Protein 1EDT (pdb70)

B-factor: mean 27.85, std 12.65, range [2.0, 80.43]

Nearest PDB structures (foldseek):
  1c93-assembly1_A  TM=9.980E-01  e=1.047E-57  Streptomyces plicatus
  6ve1-assembly2_B  TM=9.965E-01  e=2.820E-57  Streptomyces plicatus
  1c91-assembly1_A  TM=9.979E-01  e=5.570E-57  Streptomyces plicatus
  1c90-assembly2_B  TM=1.000E+00  e=1.921E-56  Streptomyces plicatus
  1c8x-assembly1_A  TM=9.968E-01  e=2.618E-56  Streptomyces plicatus

Solvent-accessible surface area: 10746 Å² total; per-residue (Å²): 103,161,47,12,36,0,0,0,0,0,43,16,87,109,40,45,1,63,10,0,14,76,1,30,5,51,107,56,50,24,25,0,0,36,3,0,0,0,29,12,0,20,0,14,34,57,81,72,93,155,72,23,88,28,65,38,38,121,38,0,58,126,9,2,96,63,12,111,76,44,0,78,54,2,44,155,75,46,2,100,0,0,0,0,0,15,0,38,112,39,0,4,1,0,0,15,11,116,52,74,122,30,0,19,50,2,0,115,61,0,13,89,8,2,80,151,21,24,1,31,0,0,0,3,2,6,70,118,2,94,34,31,55,98,73,18,67,116,33,50,89,23,0,1,7,42,0,0,55,14,0,41,74,77,10,98,116,56,25,0,0,4,4,29,30,29,42,2,13,90,69,18,58,101,74,85,70,69,0,8,115,49,4,47,36,0,0,0,8,103,80,28,60,51,72,68,3,81,13,87,20,77,108,66,58,7,0,0,0,0,0,35,7,30,186,20,60,124,75,40,0,22,71,15,0,110,113,0,67,103,82,48,22,17,0,0,0,0,27,35,0,37,38,30,115,62,36,47,12,0,2,8,0,0,130,59,9,28,60,3,75,7,67,70,129

Secondary structure (DSSP, 8-state):
--SPEEEEEEETTTS-GGGGGGEEETTT-SBS-SEEEEEEEEEEEETTTTEEEEE--HHHHHHHHTHHHHTHHHHHTT-EEEEEEEE-TTS--TT--SSHHHHHHHHHHHHHHHHHHT--EEEEE-SS--TTGGGPPPP-SSHHHHHHHHHHHH-TTSEEEEES-HHHHT--EETTEE-GGG-SEEE--STTEE----SS--GGGEE-EEEETTTS-HHHHHHHHHHHHHTT--EEEEE---SS--HHHHHHHHHHHHS--EEE-

Organism: Streptomyces plicatus (NCBI:txid1922)

Sequence (265 aa):
KQGPTSVAYVEVNNNSMLNVGKYTLADGGGNAFDVAVIFAANINYDTGTKTAYLHFNENVQRVLDNAVTQIRPLQQQGIKVLLSVLGNHQGAGFANFPSQQAASAFAKQLSDAVAKYGLDGVDFDDEYAEYGNNGTAQPNDSSFVHLVTALRANMPDKIISLYNIGPAASRLSYGGVDVSDKFDYAWNPYYGTWQVPGIALPKAQLSPAAVEIGRTSRSTVADLARRTVDEGYGVYLTYNLDGGDRTADVSAFTRELYGSEAVRT

Structure (mmCIF, N/CA/C/O backbone):
data_1EDT
#
_entry.id   1EDT
#
_cell.length_a   85.070
_cell.length_b   85.070
_cell.length_c   89.150
_cell.angle_alpha   90.00
_cell.angle_beta   90.00
_cell.angle_gamma   90.00
#
_symmetry.space_group_name_H-M   'P 43 21 2'
#
loop_
_entity.id
_entity.type
_entity.pdbx_description
1 polymer 'ENDO-BETA-N-ACETYLGLUCOSAMINIDASE H, ENDO H'
2 water water
#
loop_
_atom_site.group_PDB
_atom_site.id
_atom_site.type_symbol
_atom_site.label_atom_id
_atom_site.label_alt_id
_atom_site.label_comp_id
_atom_site.label_asym_id
_atom_site.label_entity_id
_atom_site.label_seq_id
_atom_site.pdbx_PDB_ins_code
_atom_site.Cartn_x
_atom_site.Cartn_y
_atom_site.Cartn_z
_atom_site.occupancy
_atom_site.B_iso_or_equiv
_atom_site.auth_seq_id
_atom_site.auth_comp_id
_atom_site.auth_asym_id
_atom_site.auth_atom_id
_atom_site.pdbx_PDB_model_num
ATOM 1 N N . LYS A 1 6 ? 47.451 7.344 51.345 1.00 60.78 6 LYS A N 1
ATOM 2 C CA . LYS A 1 6 ? 48.389 7.325 50.175 1.00 58.78 6 LYS A CA 1
ATOM 3 C C . LYS A 1 6 ? 49.687 6.639 50.602 1.00 58.94 6 LYS A C 1
ATOM 4 O O . LYS A 1 6 ? 50.479 7.203 51.366 1.00 59.83 6 LYS A O 1
ATOM 10 N N . GLN A 1 7 ? 49.868 5.405 50.146 1.00 56.93 7 GLN A N 1
ATOM 11 C CA . GLN A 1 7 ? 51.064 4.634 50.459 1.00 53.65 7 GLN A CA 1
ATOM 12 C C . GLN A 1 7 ? 51.532 4.148 49.112 1.00 48.35 7 GLN A C 1
ATOM 13 O O . GLN A 1 7 ? 50.709 3.750 48.286 1.00 49.19 7 GLN A O 1
ATOM 19 N N . GLY A 1 8 ? 52.830 4.217 48.864 1.00 42.00 8 GLY A N 1
ATOM 20 C CA . GLY A 1 8 ? 53.334 3.750 47.592 1.00 33.67 8 GLY A CA 1
ATOM 21 C C . GLY A 1 8 ? 54.487 4.585 47.102 1.00 29.92 8 GLY A C 1
ATOM 22 O O . GLY A 1 8 ? 54.885 5.548 47.761 1.00 32.44 8 GLY A O 1
ATOM 23 N N . PRO A 1 9 ? 55.065 4.230 45.949 1.00 26.48 9 PRO A N 1
ATOM 24 C CA . PRO A 1 9 ? 56.190 4.983 45.400 1.00 24.49 9 PRO A CA 1
ATOM 25 C C . PRO A 1 9 ? 55.879 6.454 45.124 1.00 23.39 9 PRO A C 1
ATOM 26 O O . PRO A 1 9 ? 54.732 6.858 44.916 1.00 21.91 9 PRO A O 1
ATOM 30 N N . THR A 1 10 ? 56.922 7.261 45.194 1.00 23.11 10 THR A N 1
ATOM 31 C CA . THR A 1 10 ? 56.844 8.687 44.926 1.00 22.73 10 THR A CA 1
ATOM 32 C C . THR A 1 10 ? 56.710 8.774 43.409 1.00 18.85 10 THR A C 1
ATOM 33 O O . THR A 1 10 ? 57.482 8.146 42.692 1.00 21.13 10 THR A O 1
ATOM 37 N N . SER A 1 11 ? 55.681 9.441 42.910 1.00 18.11 11 SER A N 1
ATOM 38 C CA . SER A 1 11 ? 55.559 9.576 41.470 1.00 14.75 11 SER A CA 1
ATOM 39 C C . SER A 1 11 ? 55.996 10.989 41.088 1.00 15.14 11 SER A C 1
ATOM 40 O O . SER A 1 11 ? 55.674 11.957 41.777 1.00 13.96 11 SER A O 1
ATOM 43 N N . VAL A 1 12 ? 56.664 11.102 39.952 1.00 15.12 12 VAL A N 1
ATOM 44 C CA . VAL A 1 12 ? 57.202 12.365 39.450 1.00 15.92 12 VAL A CA 1
ATOM 45 C C . VAL A 1 12 ? 56.570 12.715 38.101 1.00 17.06 12 VAL A C 1
ATOM 46 O O . VAL A 1 12 ? 56.315 11.829 37.278 1.00 17.59 12 VAL A O 1
ATOM 50 N N . ALA A 1 13 ? 56.337 13.997 37.869 1.00 17.27 13 ALA A N 1
ATOM 51 C CA . ALA A 1 13 ? 55.790 14.453 36.598 1.00 19.20 13 ALA A CA 1
ATOM 52 C C . ALA A 1 13 ? 56.669 15.552 36.016 1.00 18.54 13 ALA A C 1
ATOM 53 O O . ALA A 1 13 ? 56.963 16.522 36.709 1.00 20.49 13 ALA A O 1
ATOM 55 N N . TYR A 1 14 ? 57.152 15.370 34.790 1.00 19.11 14 TYR A N 1
ATOM 56 C CA . TYR A 1 14 ? 57.910 16.420 34.126 1.00 18.25 14 TYR A CA 1
ATOM 57 C C . TYR A 1 14 ? 56.939 17.180 33.261 1.00 17.54 14 TYR A C 1
ATOM 58 O O . TYR A 1 14 ? 56.108 16.583 32.581 1.00 21.59 14 TYR A O 1
ATOM 67 N N . VAL A 1 15 ? 57.019 18.499 33.308 1.00 19.35 15 VAL A N 1
ATOM 68 C CA . VAL A 1 15 ? 56.144 19.346 32.508 1.00 15.64 15 VAL A CA 1
ATOM 69 C C . VAL A 1 15 ? 57.014 20.251 31.635 1.00 16.12 15 VAL A C 1
ATOM 70 O O . VAL A 1 15 ? 57.939 20.907 32.111 1.00 16.52 15 VAL A O 1
ATOM 74 N N . GLU A 1 16 ? 56.772 20.209 30.342 1.00 16.25 16 GLU A N 1
ATOM 75 C CA . GLU A 1 16 ? 57.506 21.047 29.420 1.00 20.08 16 GLU A CA 1
ATOM 76 C C . GLU A 1 16 ? 56.784 22.355 29.452 1.00 19.32 16 GLU A C 1
ATOM 77 O O . GLU A 1 16 ? 55.740 22.499 28.818 1.00 17.86 16 GLU A O 1
ATOM 83 N N . VAL A 1 17 ? 57.349 23.323 30.156 1.00 18.43 17 VAL A N 1
ATOM 84 C CA . VAL A 1 17 ? 56.708 24.630 30.287 1.00 17.04 17 VAL A CA 1
ATOM 85 C C . VAL A 1 17 ? 56.620 25.462 29.016 1.00 19.32 17 VAL A C 1
ATOM 86 O O . VAL A 1 17 ? 55.906 26.460 28.968 1.00 21.04 17 VAL A O 1
ATOM 90 N N . ASN A 1 18 ? 57.376 25.087 27.988 1.00 17.51 18 ASN A N 1
ATOM 91 C CA . ASN A 1 18 ? 57.287 25.828 26.736 1.00 18.64 18 ASN A CA 1
ATOM 92 C C . ASN A 1 18 ? 55.903 25.644 26.155 1.00 20.18 18 ASN A C 1
ATOM 93 O O . ASN A 1 18 ? 55.425 26.500 25.427 1.00 21.85 18 ASN A O 1
ATOM 98 N N . ASN A 1 19 ? 55.261 24.527 26.498 1.00 21.31 19 ASN A N 1
ATOM 99 C CA . ASN A 1 19 ? 53.940 24.201 25.956 1.00 22.45 19 ASN A CA 1
ATOM 100 C C . ASN A 1 19 ? 52.796 23.989 26.942 1.00 19.38 19 ASN A C 1
ATOM 101 O O . ASN A 1 19 ? 51.633 24.068 26.548 1.00 25.56 19 ASN A O 1
ATOM 106 N N . ASN A 1 20 ? 53.084 23.672 28.192 1.00 18.33 20 ASN A N 1
ATOM 107 C CA . ASN A 1 20 ? 51.985 23.390 29.103 1.00 20.25 20 ASN A CA 1
ATOM 108 C C . ASN A 1 20 ? 52.129 24.015 30.460 1.00 20.88 20 ASN A C 1
ATOM 109 O O . ASN A 1 20 ? 53.214 24.418 30.849 1.00 22.43 20 ASN A O 1
ATOM 114 N N . SER A 1 21 ? 51.018 24.061 31.197 1.00 22.91 21 SER A N 1
ATOM 115 C CA . SER A 1 21 ? 50.996 24.644 32.524 1.00 23.61 21 SER A CA 1
ATOM 116 C C . SER A 1 21 ? 51.447 23.658 33.589 1.00 23.33 21 SER A C 1
ATOM 117 O O . SER A 1 21 ? 51.212 22.450 33.478 1.00 25.91 21 SER A O 1
ATOM 120 N N . MET A 1 22 ? 52.120 24.177 34.608 1.00 21.58 22 MET A N 1
ATOM 121 C CA . MET A 1 22 ? 52.552 23.354 35.711 1.00 21.33 22 MET A CA 1
ATOM 122 C C . MET A 1 22 ? 51.293 22.906 36.457 1.00 25.27 22 MET A C 1
ATOM 123 O O . MET A 1 22 ? 51.233 21.793 36.980 1.00 27.81 22 MET A O 1
ATOM 128 N N . LEU A 1 23 ? 50.265 23.754 36.445 1.00 22.62 23 LEU A N 1
ATOM 129 C CA . LEU A 1 23 ? 49.018 23.469 37.164 1.00 25.05 23 LEU A CA 1
ATOM 130 C C . LEU A 1 23 ? 48.328 22.131 36.916 1.00 23.89 23 LEU A C 1
ATOM 131 O O . LEU A 1 23 ? 47.629 21.607 37.793 1.00 24.12 23 LEU A O 1
ATOM 136 N N . ASN A 1 24 ? 48.513 21.580 35.724 1.00 23.00 24 ASN A N 1
ATOM 137 C CA . ASN A 1 24 ? 47.876 20.311 35.378 1.00 21.87 24 ASN A CA 1
ATOM 138 C C . ASN A 1 24 ? 48.292 19.192 36.318 1.00 18.93 24 ASN A C 1
ATOM 139 O O . ASN A 1 24 ? 47.525 18.276 36.563 1.00 22.55 24 ASN A O 1
ATOM 144 N N . VAL A 1 25 ? 49.497 19.285 36.867 1.00 18.35 25 VAL A N 1
ATOM 145 C CA . VAL A 1 25 ? 49.984 18.271 37.784 1.00 19.54 25 VAL A CA 1
ATOM 146 C C . VAL A 1 25 ? 49.056 18.169 38.979 1.00 22.59 25 VAL A C 1
ATOM 147 O O . VAL A 1 25 ? 48.920 17.101 39.561 1.00 24.59 25 VAL A O 1
ATOM 151 N N . GLY A 1 26 ? 48.389 19.275 39.306 1.00 20.86 26 GLY A N 1
ATOM 152 C CA . GLY A 1 26 ? 47.509 19.283 40.455 1.00 20.48 26 GLY A CA 1
ATOM 153 C C . GLY A 1 26 ? 46.095 18.801 40.224 1.00 20.43 26 GLY A C 1
ATOM 154 O O . GLY A 1 26 ? 45.389 18.538 41.188 1.00 22.80 26 GLY A O 1
ATOM 155 N N . LYS A 1 27 ? 45.684 18.641 38.971 1.00 21.40 27 LYS A N 1
ATOM 156 C CA . LYS A 1 27 ? 44.318 18.217 38.656 1.00 21.21 27 LYS A CA 1
ATOM 157 C C . LYS A 1 27 ? 44.027 16.744 38.830 1.00 20.55 27 LYS A C 1
ATOM 158 O O . LYS A 1 27 ? 42.885 16.322 38.748 1.00 23.30 27 LYS A O 1
ATOM 164 N N . TYR A 1 28 ? 45.054 15.955 39.092 1.00 21.64 28 TYR A N 1
ATOM 165 C CA . TYR A 1 28 ? 44.865 14.523 39.242 1.00 21.23 28 TYR A CA 1
ATOM 166 C C . TYR A 1 28 ? 44.985 14.069 40.675 1.00 19.33 28 TYR A C 1
ATOM 167 O O . TYR A 1 28 ? 46.023 14.264 41.307 1.00 20.92 28 TYR A O 1
ATOM 176 N N . THR A 1 29 ? 43.906 13.503 41.196 1.00 19.17 29 THR A N 1
ATOM 177 C CA . THR A 1 29 ? 43.883 13.005 42.565 1.00 22.32 29 THR A CA 1
ATOM 178 C C . THR A 1 29 ? 43.404 11.568 42.544 1.00 22.80 29 THR A C 1
ATOM 179 O O . THR A 1 29 ? 42.822 11.121 41.547 1.00 23.48 29 THR A O 1
ATOM 183 N N . LEU A 1 30 ? 43.704 10.838 43.615 1.00 23.99 30 LEU A N 1
ATOM 184 C CA . LEU A 1 30 ? 43.304 9.433 43.749 1.00 27.77 30 LEU A CA 1
ATOM 185 C C . LEU A 1 30 ? 41.821 9.301 44.060 1.00 31.05 30 LEU A C 1
ATOM 186 O O . LEU A 1 30 ? 41.332 9.854 45.052 1.00 30.79 30 LEU A O 1
ATOM 191 N N . ALA A 1 31 ? 41.120 8.513 43.257 1.00 35.96 31 ALA A N 1
ATOM 192 C CA . ALA A 1 31 ? 39.683 8.320 43.447 1.00 40.75 31 ALA A CA 1
ATOM 193 C C . ALA A 1 31 ? 39.330 7.845 44.862 1.00 43.35 31 ALA A C 1
ATOM 194 O O . ALA A 1 31 ? 38.319 8.254 45.442 1.00 41.24 31 ALA A O 1
ATOM 196 N N . ASP A 1 32 ? 40.172 6.968 45.396 1.00 49.01 32 ASP A N 1
ATOM 197 C CA . ASP A 1 32 ? 39.966 6.427 46.729 1.00 55.64 32 ASP A CA 1
ATOM 198 C C . ASP A 1 32 ? 40.600 7.371 47.736 1.00 57.24 32 ASP A C 1
ATOM 199 O O . ASP A 1 32 ? 39.907 8.179 48.360 1.00 58.23 32 ASP A O 1
ATOM 204 N N . 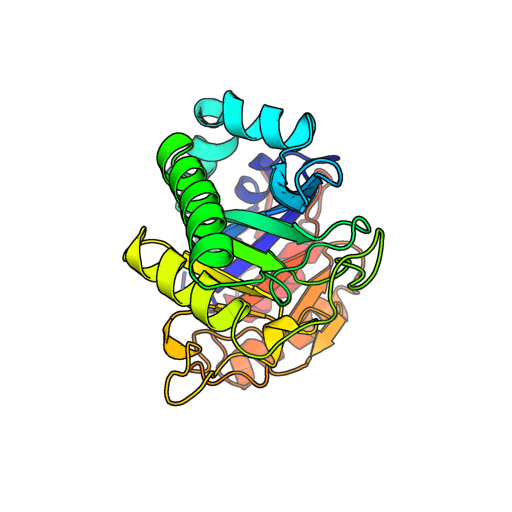GLY A 1 33 ? 41.928 7.320 47.834 1.00 57.18 33 GLY A N 1
ATOM 205 C CA . GLY A 1 33 ? 42.634 8.173 48.777 1.00 58.30 33 GLY A CA 1
ATOM 206 C C . GLY A 1 33 ? 42.290 9.662 48.777 1.00 56.47 33 GLY A C 1
ATOM 207 O O . GLY A 1 33 ? 42.078 10.255 49.835 1.00 56.98 33 GLY A O 1
ATOM 208 N N . GLY A 1 34 ? 42.198 10.260 47.594 1.00 53.71 34 GLY A N 1
ATOM 209 C CA . GLY A 1 34 ? 41.925 11.678 47.509 1.00 48.00 34 GLY A CA 1
ATOM 210 C C . GLY A 1 34 ? 43.257 12.406 47.571 1.00 45.05 34 GLY A C 1
ATOM 211 O O . GLY A 1 34 ? 43.307 13.638 47.539 1.00 45.73 34 GLY A O 1
ATOM 212 N N . GLY A 1 35 ? 44.335 11.635 47.720 1.00 40.14 35 GLY A N 1
ATOM 213 C CA . GLY A 1 35 ? 45.665 12.210 47.762 1.00 34.52 35 GLY A CA 1
ATOM 214 C C . GLY A 1 35 ? 46.048 12.598 46.347 1.00 30.92 35 GLY A C 1
ATOM 215 O O . GLY A 1 35 ? 45.285 12.383 45.392 1.00 31.53 35 GLY A O 1
ATOM 216 N N . ASN A 1 36 ? 47.230 13.173 46.207 1.00 28.00 36 ASN A N 1
ATOM 217 C CA . ASN A 1 36 ? 47.731 13.596 44.910 1.00 27.43 36 ASN A CA 1
ATOM 218 C C . ASN A 1 36 ? 48.161 12.386 44.127 1.00 25.11 36 ASN A C 1
ATOM 219 O O . ASN A 1 36 ? 48.722 11.460 44.701 1.00 27.26 36 ASN A O 1
ATOM 224 N N . ALA A 1 37 ? 47.928 12.409 42.822 1.00 24.15 37 ALA A N 1
ATOM 225 C CA . ALA A 1 37 ? 48.370 11.328 41.946 1.00 24.46 37 ALA A CA 1
ATOM 226 C C . ALA A 1 37 ? 49.878 11.485 41.726 1.00 23.99 37 ALA A C 1
ATOM 227 O O . ALA A 1 37 ? 50.585 10.509 41.454 1.00 25.59 37 ALA A O 1
ATOM 229 N N . PHE A 1 38 ? 50.339 12.739 41.797 1.00 23.50 38 PHE A N 1
ATOM 230 C CA . PHE A 1 38 ? 51.744 13.098 41.613 1.00 23.11 38 PHE A CA 1
ATOM 231 C C . PHE A 1 38 ? 52.308 13.760 42.855 1.00 22.00 38 PHE A C 1
ATOM 232 O O . PHE A 1 38 ? 51.664 14.624 43.454 1.00 23.96 38 PHE A O 1
ATOM 240 N N . ASP A 1 39 ? 53.540 13.389 43.189 1.00 19.67 39 ASP A N 1
ATOM 241 C CA . ASP A 1 39 ? 54.224 13.901 44.371 1.00 19.53 39 ASP A CA 1
ATOM 242 C C . ASP A 1 39 ? 55.259 14.974 44.092 1.00 18.41 39 ASP A C 1
ATOM 243 O O . ASP A 1 39 ? 55.511 15.823 44.937 1.00 19.66 39 ASP A O 1
ATOM 248 N N . VAL A 1 40 ? 55.888 14.899 42.923 1.00 20.48 40 VAL A N 1
ATOM 249 C CA . VAL A 1 40 ? 56.936 15.835 42.540 1.00 21.64 40 VAL A CA 1
ATOM 250 C C . VAL A 1 40 ? 56.674 16.317 41.112 1.00 19.97 40 VAL A C 1
ATOM 251 O O . VAL A 1 40 ? 56.327 15.534 40.236 1.00 21.61 40 VAL A O 1
ATOM 255 N N . ALA A 1 41 ? 56.768 17.621 40.902 1.00 17.70 41 ALA A N 1
ATOM 256 C CA . ALA A 1 41 ? 56.555 18.202 39.593 1.00 12.86 41 ALA A CA 1
ATOM 257 C C . ALA A 1 41 ? 57.869 18.863 39.277 1.00 16.24 41 ALA A C 1
ATOM 258 O O . ALA A 1 41 ? 58.476 19.471 40.161 1.00 16.55 41 ALA A O 1
ATOM 260 N N . VAL A 1 42 ? 58.316 18.718 38.031 1.00 13.82 42 VAL A N 1
ATOM 261 C CA . VAL A 1 42 ? 59.575 19.280 37.579 1.00 15.57 42 VAL A CA 1
ATOM 262 C C . VAL A 1 42 ? 59.365 20.237 36.409 1.00 14.72 42 VAL A C 1
ATOM 263 O O . VAL A 1 42 ? 58.684 19.912 35.444 1.00 13.91 42 VAL A O 1
ATOM 267 N N . ILE A 1 43 ? 59.906 21.438 36.542 1.00 16.57 43 ILE A N 1
ATOM 268 C CA . ILE A 1 43 ? 59.824 22.472 35.508 1.00 14.68 43 ILE A CA 1
ATOM 269 C C . ILE A 1 43 ? 60.883 22.118 34.482 1.00 15.73 43 ILE A C 1
ATOM 270 O O . ILE A 1 43 ? 62.077 22.228 34.768 1.00 16.83 43 ILE A O 1
ATOM 275 N N . PHE A 1 44 ? 60.470 21.705 33.299 1.00 15.87 44 PHE A N 1
ATOM 276 C CA . PHE A 1 44 ? 61.441 21.342 32.276 1.00 16.21 44 PHE A CA 1
ATOM 277 C C . PHE A 1 44 ? 61.445 22.399 31.167 1.00 17.79 44 PHE A C 1
ATOM 278 O O . PHE A 1 44 ? 60.429 22.557 30.481 1.00 18.74 44 PHE A O 1
ATOM 286 N N . ALA A 1 45 ? 62.531 23.170 31.001 1.00 16.55 45 ALA A N 1
ATOM 287 C CA . ALA A 1 45 ? 63.765 23.118 31.793 1.00 15.63 45 ALA A CA 1
ATOM 288 C C . ALA A 1 45 ? 64.562 24.409 31.620 1.00 15.21 45 ALA A C 1
ATOM 289 O O . ALA A 1 45 ? 64.358 25.144 30.657 1.00 19.52 45 ALA A O 1
ATOM 291 N N . ALA A 1 46 ? 65.471 24.675 32.542 1.00 15.80 46 ALA A N 1
ATOM 292 C CA . ALA A 1 46 ? 66.363 25.844 32.459 1.00 17.04 46 ALA A CA 1
ATOM 293 C C . ALA A 1 46 ? 67.586 25.334 31.692 1.00 15.63 46 ALA A C 1
ATOM 294 O O . ALA A 1 46 ? 67.728 24.134 31.511 1.00 13.28 46 ALA A O 1
ATOM 296 N N . ASN A 1 47 ? 68.496 26.216 31.301 1.00 14.76 47 ASN A N 1
ATOM 297 C CA . ASN A 1 47 ? 69.669 25.788 30.538 1.00 15.74 47 ASN A CA 1
ATOM 298 C C . ASN A 1 47 ? 70.974 26.283 31.130 1.00 18.44 47 ASN A C 1
ATOM 299 O O . ASN A 1 47 ? 71.003 27.230 31.918 1.00 15.57 47 ASN A O 1
ATOM 304 N N . ILE A 1 48 ? 72.055 25.621 30.745 1.00 15.29 48 ILE A N 1
ATOM 305 C CA . ILE A 1 48 ? 73.368 26.055 31.147 1.00 20.43 48 ILE A CA 1
ATOM 306 C C . ILE A 1 48 ? 73.921 26.501 29.813 1.00 19.25 48 ILE A C 1
ATOM 307 O O . ILE A 1 48 ? 74.007 25.713 28.867 1.00 19.25 48 ILE A O 1
ATOM 312 N N . ASN A 1 49 ? 74.048 27.820 29.693 1.00 16.59 49 ASN A N 1
ATOM 313 C CA . ASN A 1 49 ? 74.544 28.474 28.487 1.00 16.51 49 ASN A CA 1
ATOM 314 C C . ASN A 1 49 ? 76.047 28.673 28.579 1.00 15.95 49 ASN A C 1
ATOM 315 O O . ASN A 1 49 ? 76.627 28.522 29.641 1.00 16.26 49 ASN A O 1
ATOM 320 N N . TYR A 1 50 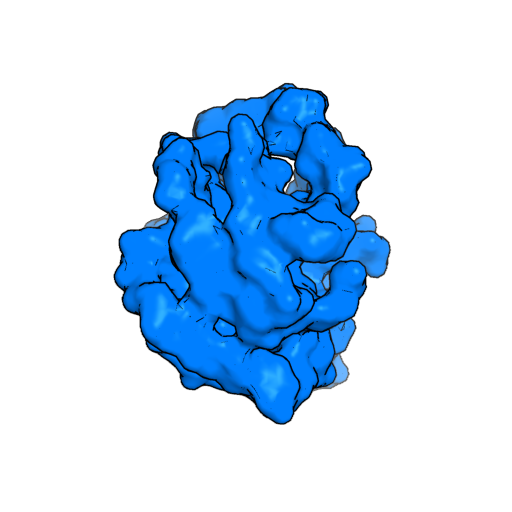? 76.672 29.056 27.477 1.00 16.07 50 TYR A N 1
ATOM 321 C CA . TYR A 1 50 ? 78.116 29.265 27.466 1.00 15.91 50 TYR A CA 1
ATOM 322 C C . TYR A 1 50 ? 78.420 30.576 26.795 1.00 16.32 50 TYR A C 1
ATOM 323 O O . TYR A 1 50 ? 78.004 30.829 25.669 1.00 16.33 50 TYR A O 1
ATOM 332 N N . ASP A 1 51 ? 79.154 31.417 27.501 1.00 16.35 51 ASP A N 1
ATOM 333 C CA . ASP A 1 51 ? 79.537 32.712 26.992 1.00 15.17 51 ASP A CA 1
ATOM 334 C C . ASP A 1 51 ? 80.901 32.509 26.352 1.00 14.87 51 ASP A C 1
ATOM 335 O O . ASP A 1 51 ? 81.890 32.310 27.047 1.00 11.33 51 ASP A O 1
ATOM 340 N N . THR A 1 52 ? 80.959 32.550 25.028 1.00 11.83 52 THR A N 1
ATOM 341 C CA . THR A 1 52 ? 82.229 32.332 24.348 1.00 18.37 52 THR A CA 1
ATOM 342 C C . THR A 1 52 ? 83.216 33.480 24.501 1.00 21.05 52 THR A C 1
ATOM 343 O O . THR A 1 52 ? 84.426 33.304 24.338 1.00 21.65 52 THR A O 1
ATOM 347 N N . GLY A 1 53 ? 82.688 34.661 24.796 1.00 23.82 53 GLY A N 1
ATOM 348 C CA . GLY A 1 53 ? 83.532 35.833 24.971 1.00 24.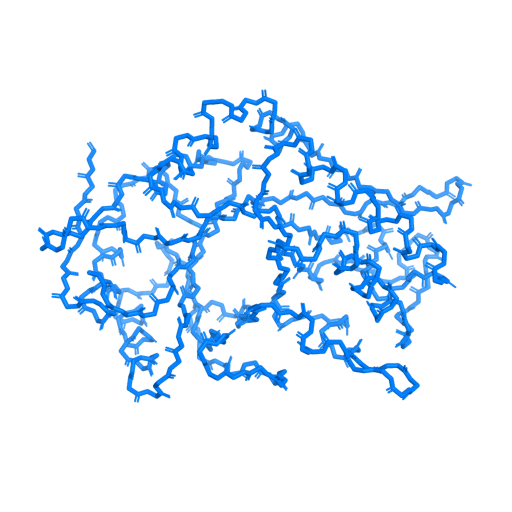93 53 GLY A CA 1
ATOM 349 C C . GLY A 1 53 ? 84.445 35.675 26.173 1.00 26.73 53 GLY A C 1
ATOM 350 O O . GLY A 1 53 ? 85.643 35.890 26.059 1.00 30.96 53 GLY A O 1
ATOM 351 N N . THR A 1 54 ? 83.865 35.324 27.324 1.00 28.09 54 THR A N 1
ATOM 352 C CA . THR A 1 54 ? 84.612 35.102 28.562 1.00 28.30 54 THR A CA 1
ATOM 353 C C . THR A 1 54 ? 84.881 33.617 28.860 1.00 28.58 54 THR A C 1
ATOM 354 O O . THR A 1 54 ? 85.584 33.298 29.819 1.00 30.91 54 THR A O 1
ATOM 358 N N . LYS A 1 55 ? 84.321 32.718 28.049 1.00 26.43 55 LYS A N 1
ATOM 359 C CA . LYS A 1 55 ? 84.515 31.289 28.247 1.00 24.38 55 LYS A CA 1
ATOM 360 C C . LYS A 1 55 ? 83.955 30.846 29.594 1.00 25.02 55 LYS A C 1
ATOM 361 O O . LYS A 1 55 ? 84.601 30.107 30.337 1.00 24.12 55 LYS A O 1
ATOM 367 N N . THR A 1 56 ? 82.759 31.324 29.928 1.00 21.76 56 THR A N 1
ATOM 368 C CA . THR A 1 56 ? 82.138 30.950 31.190 1.00 23.93 56 THR A CA 1
ATOM 369 C C . THR A 1 56 ? 80.718 30.476 30.980 1.00 20.58 56 THR A C 1
ATOM 370 O O . THR A 1 56 ? 80.021 30.960 30.090 1.00 19.84 56 THR A O 1
ATOM 374 N N . ALA A 1 57 ? 80.305 29.506 31.783 1.00 18.15 57 ALA A N 1
ATOM 375 C CA . ALA A 1 57 ? 78.949 28.995 31.700 1.00 19.09 57 ALA A CA 1
ATOM 376 C C . ALA A 1 57 ? 78.068 29.843 32.600 1.00 20.58 57 ALA A C 1
ATOM 377 O O . ALA A 1 57 ? 78.524 30.380 33.623 1.00 23.52 57 ALA A O 1
ATOM 379 N N . TYR A 1 58 ? 76.806 29.959 32.231 1.00 19.33 58 TYR A N 1
ATOM 380 C CA . TYR A 1 58 ? 75.878 30.735 33.028 1.00 15.04 58 TYR A CA 1
ATOM 381 C C . TYR A 1 58 ? 74.486 30.119 32.890 1.00 18.81 58 TYR A C 1
ATOM 382 O O . TYR A 1 58 ? 74.184 29.434 31.914 1.00 19.46 58 TYR A O 1
ATOM 391 N N . LEU A 1 59 ? 73.671 30.304 33.918 1.00 19.41 59 LEU A N 1
ATOM 392 C CA . LEU A 1 59 ? 72.322 29.764 33.934 1.00 20.54 59 LEU A CA 1
ATOM 393 C C . LEU A 1 59 ? 71.403 30.635 33.100 1.00 18.63 59 LEU A C 1
ATOM 394 O O . LEU A 1 59 ? 71.407 31.856 33.209 1.00 20.32 59 LEU A O 1
ATOM 399 N N . HIS A 1 60 ? 70.570 30.002 32.306 1.00 18.96 60 HIS A N 1
ATOM 400 C CA . HIS A 1 60 ? 69.690 30.742 31.449 1.00 20.44 60 HIS A CA 1
ATOM 401 C C . HIS A 1 60 ? 68.264 30.210 31.503 1.00 21.76 60 HIS A C 1
ATOM 402 O O . HIS A 1 60 ? 68.050 29.013 31.496 1.00 22.45 60 HIS A O 1
ATOM 409 N N . PHE A 1 61 ? 67.292 31.114 31.583 1.00 21.44 61 PHE A N 1
ATOM 410 C CA . PHE A 1 61 ? 65.884 30.734 31.593 1.00 17.85 61 PHE A CA 1
ATOM 411 C C . PHE A 1 61 ? 65.264 31.280 30.328 1.00 17.18 61 PHE A C 1
ATOM 412 O O . PHE A 1 61 ? 65.365 32.478 30.076 1.00 13.63 61 PHE A O 1
ATOM 420 N N . ASN A 1 62 ? 64.655 30.445 29.494 1.00 17.00 62 ASN A N 1
ATOM 421 C CA . ASN A 1 62 ? 64.002 31.018 28.327 1.00 18.16 62 ASN A CA 1
ATOM 422 C C . ASN A 1 62 ? 62.802 31.822 28.846 1.00 19.63 62 ASN A C 1
ATOM 423 O O . ASN A 1 62 ? 62.447 31.717 30.020 1.00 21.29 62 ASN A O 1
ATOM 428 N N . GLU A 1 63 ? 62.154 32.610 27.998 1.00 24.17 63 GLU A N 1
ATOM 429 C CA . GLU A 1 63 ? 61.021 33.410 28.461 1.00 26.84 63 GLU A CA 1
ATOM 430 C C . GLU A 1 63 ? 59.888 32.607 29.087 1.00 25.37 63 GLU A C 1
ATOM 431 O O . GLU A 1 63 ? 59.144 33.141 29.905 1.00 25.19 63 GLU A O 1
ATOM 437 N N . ASN A 1 64 ? 59.736 31.342 28.686 1.00 25.11 64 ASN A N 1
ATOM 438 C CA . ASN A 1 64 ? 58.673 30.489 29.234 1.00 23.23 64 ASN A CA 1
ATOM 439 C C . ASN A 1 64 ? 58.981 30.036 30.653 1.00 25.88 64 ASN A C 1
ATOM 440 O O . ASN A 1 64 ? 58.097 30.031 31.521 1.00 26.67 64 ASN A O 1
ATOM 445 N N . VAL A 1 65 ? 60.238 29.663 30.888 1.00 23.31 65 VAL A N 1
ATOM 446 C CA . VAL A 1 65 ? 60.681 29.241 32.215 1.00 20.43 65 VAL A CA 1
ATOM 447 C C . VAL A 1 65 ? 60.652 30.481 33.126 1.00 21.63 65 VAL A C 1
ATOM 448 O O . VAL A 1 65 ? 60.139 30.436 34.243 1.00 22.79 65 VAL A O 1
ATOM 452 N N . GLN A 1 66 ? 61.144 31.601 32.615 1.00 20.65 66 GLN A N 1
ATOM 453 C CA . GLN A 1 66 ? 61.148 32.845 33.376 1.00 23.77 66 GLN A CA 1
ATOM 454 C C . GLN A 1 66 ? 59.718 33.215 33.747 1.00 25.84 66 GLN A C 1
ATOM 455 O O . GLN A 1 66 ? 59.427 33.553 34.885 1.00 27.44 66 GLN A O 1
ATOM 461 N N . ARG A 1 67 ? 58.820 33.108 32.775 1.00 25.07 67 ARG A N 1
ATOM 462 C CA . ARG A 1 67 ? 57.427 33.450 32.984 1.00 27.42 67 ARG A CA 1
ATOM 463 C C . ARG A 1 67 ? 56.799 32.667 34.136 1.00 27.43 67 ARG A C 1
ATOM 464 O O . ARG A 1 67 ? 56.146 33.253 34.987 1.00 27.97 67 ARG A O 1
ATOM 472 N N . VAL A 1 68 ? 57.068 31.368 34.228 1.00 26.89 68 VAL A N 1
ATOM 473 C CA . VAL A 1 68 ? 56.491 30.570 35.325 1.00 27.49 68 VAL A CA 1
ATOM 474 C C . VAL A 1 68 ? 57.136 30.933 36.681 1.00 26.50 68 VAL A C 1
ATOM 475 O O . VAL A 1 68 ? 56.440 31.038 37.695 1.00 27.35 68 VAL A O 1
ATOM 479 N N . LEU A 1 69 ? 58.442 31.200 36.671 1.00 25.10 69 LEU A N 1
ATOM 480 C CA . LEU A 1 69 ? 59.180 31.568 37.879 1.00 25.05 69 LEU A CA 1
ATOM 481 C C . LEU A 1 69 ? 58.662 32.881 38.443 1.00 25.57 69 LEU A C 1
ATOM 482 O O . LEU A 1 69 ? 58.461 33.027 39.644 1.00 23.11 69 LEU A O 1
ATOM 487 N N . ASP A 1 70 ? 58.484 33.846 37.552 1.00 28.15 70 ASP A N 1
ATOM 488 C CA . ASP A 1 70 ? 57.982 35.159 37.917 1.00 30.26 70 ASP A CA 1
ATOM 489 C C . ASP A 1 70 ? 56.573 35.087 38.451 1.00 32.05 70 ASP A C 1
ATOM 490 O O . ASP A 1 70 ? 56.143 35.981 39.178 1.00 32.07 70 ASP A O 1
ATOM 495 N N . ASN A 1 71 ? 55.846 34.050 38.041 1.00 32.86 71 ASN A N 1
ATOM 496 C CA . ASN A 1 71 ? 54.470 33.850 38.483 1.00 30.28 71 ASN A CA 1
ATOM 497 C C . ASN A 1 71 ? 54.350 32.716 39.470 1.00 28.78 71 ASN A C 1
ATOM 498 O O . ASN A 1 71 ? 53.335 32.030 39.498 1.00 25.74 71 ASN A O 1
ATOM 503 N N . ALA A 1 72 ? 55.387 32.514 40.272 1.00 27.73 72 ALA A N 1
ATOM 504 C CA . ALA A 1 72 ? 55.370 31.454 41.268 1.00 28.97 72 ALA A CA 1
ATOM 505 C C . ALA A 1 72 ? 54.083 31.491 42.087 1.00 30.75 72 ALA A C 1
ATOM 506 O O . ALA A 1 72 ? 53.455 30.458 42.300 1.00 30.98 72 ALA A O 1
ATOM 508 N N . VAL A 1 73 ? 53.644 32.676 42.500 1.00 31.69 73 VAL A N 1
ATOM 509 C CA . VAL A 1 73 ? 52.421 32.750 43.293 1.00 31.95 73 VAL A CA 1
ATOM 510 C C . VAL A 1 73 ? 51.257 32.049 42.638 1.00 33.35 73 VAL A C 1
ATOM 511 O O . VAL A 1 73 ? 50.427 31.472 43.321 1.00 36.85 73 VAL A O 1
ATOM 515 N N . THR A 1 74 ? 51.196 32.069 41.316 1.00 31.34 74 THR A N 1
ATOM 516 C CA . THR A 1 74 ? 50.077 31.429 40.663 1.00 33.89 74 THR A CA 1
ATOM 517 C C . THR A 1 74 ? 50.394 30.133 39.911 1.00 35.55 74 THR A C 1
ATOM 518 O O . THR A 1 74 ? 49.500 29.296 39.708 1.00 37.47 74 THR A O 1
ATOM 522 N N . GLN A 1 75 ? 51.662 29.934 39.552 1.00 35.66 75 GLN A N 1
ATOM 523 C CA . GLN A 1 75 ? 52.066 28.750 38.794 1.00 33.78 75 GLN A CA 1
ATOM 524 C C . GLN A 1 75 ? 52.703 27.658 39.633 1.00 31.47 75 GLN A C 1
ATOM 525 O O . GLN A 1 75 ? 52.647 26.491 39.279 1.00 34.73 75 GLN A O 1
ATOM 531 N N . ILE A 1 76 ? 53.275 28.039 40.760 1.00 28.85 76 ILE A N 1
ATOM 532 C CA . ILE A 1 76 ? 53.970 27.093 41.609 1.00 27.78 76 ILE A CA 1
ATOM 533 C C . ILE A 1 76 ? 53.402 26.931 43.014 1.00 28.25 76 ILE A C 1
ATOM 534 O O . ILE A 1 76 ? 53.279 25.816 43.505 1.00 27.49 76 ILE A O 1
ATOM 539 N N . ARG A 1 77 ? 53.071 28.038 43.666 1.00 30.46 77 ARG A N 1
ATOM 540 C CA . ARG A 1 77 ? 52.534 27.989 45.021 1.00 30.85 77 ARG A CA 1
ATOM 541 C C . ARG A 1 77 ? 51.371 27.025 45.195 1.00 28.74 77 ARG A C 1
ATOM 542 O O . ARG A 1 77 ? 51.383 26.192 46.102 1.00 30.95 77 ARG A O 1
ATOM 550 N N . PRO A 1 78 ? 50.369 27.091 44.311 1.00 29.64 78 PRO A N 1
ATOM 551 C CA . PRO A 1 78 ? 49.257 26.160 44.488 1.00 27.39 78 PRO A CA 1
ATOM 552 C C . PRO A 1 78 ? 49.687 24.706 44.530 1.00 27.31 78 PRO A C 1
ATOM 553 O O . PRO A 1 78 ? 49.129 23.925 45.286 1.00 28.21 78 PRO A O 1
ATOM 557 N N . LEU A 1 79 ? 50.711 24.348 43.766 1.00 24.90 79 LEU A N 1
ATOM 558 C CA . LEU A 1 79 ? 51.187 22.976 43.769 1.00 23.50 79 LEU A CA 1
ATOM 559 C C . LEU A 1 79 ? 51.785 22.638 45.110 1.00 24.21 79 LEU A C 1
ATOM 560 O O . LEU A 1 79 ? 51.451 21.619 45.708 1.00 23.41 79 LEU A O 1
ATOM 565 N N . GLN A 1 80 ? 52.630 23.530 45.606 1.00 26.18 80 GLN A N 1
ATOM 566 C CA . GLN A 1 80 ? 53.312 23.309 46.866 1.00 28.02 80 GLN A CA 1
ATOM 567 C C . GLN A 1 80 ? 52.384 23.275 48.054 1.00 32.72 80 GLN A C 1
ATOM 568 O O . GLN A 1 80 ? 52.627 22.562 49.024 1.00 33.77 80 GLN A O 1
ATOM 574 N N . GLN A 1 81 ? 51.322 24.060 47.998 1.00 37.42 81 GLN A N 1
ATOM 575 C CA . GLN A 1 81 ? 50.375 24.080 49.098 1.00 40.95 81 GLN A CA 1
ATOM 576 C C . GLN A 1 81 ? 49.575 22.783 49.119 1.00 39.32 81 GLN A C 1
ATOM 577 O O . GLN A 1 81 ? 49.157 22.325 50.178 1.00 39.47 81 GLN A O 1
ATOM 583 N N . GLN A 1 82 ? 49.407 22.188 47.941 1.00 36.21 82 GLN A N 1
ATOM 584 C CA . GLN A 1 82 ? 48.689 20.936 47.780 1.00 32.66 82 GLN A CA 1
ATOM 585 C C . GLN A 1 82 ? 49.588 19.755 48.173 1.00 29.14 82 GLN A C 1
ATOM 586 O O . GLN A 1 82 ? 49.135 18.623 48.206 1.00 32.71 82 GLN A O 1
ATOM 592 N N . GLY A 1 83 ? 50.859 20.016 48.456 1.00 26.32 83 GLY A N 1
ATOM 593 C CA . GLY A 1 83 ? 51.760 18.953 48.863 1.00 24.01 83 GLY A CA 1
ATOM 594 C C . GLY A 1 83 ? 52.746 18.479 47.815 1.00 26.56 83 GLY A C 1
ATOM 595 O O . GLY A 1 83 ? 53.583 17.620 48.090 1.00 30.21 83 GLY A O 1
ATOM 596 N N . ILE A 1 84 ? 52.684 19.049 46.624 1.00 23.47 84 ILE A N 1
ATOM 597 C CA . ILE A 1 84 ? 53.583 18.638 45.561 1.00 22.97 84 ILE A CA 1
ATOM 598 C C . ILE A 1 84 ? 54.908 19.417 45.568 1.00 21.42 84 ILE A C 1
ATOM 599 O O . ILE A 1 84 ? 54.908 20.632 45.634 1.00 23.09 84 ILE A O 1
ATOM 604 N N . LYS A 1 85 ? 56.032 18.720 45.605 1.00 22.66 85 LYS A N 1
ATOM 605 C CA . LYS A 1 85 ? 57.321 19.399 45.564 1.00 24.03 85 LYS A CA 1
ATOM 606 C C . LYS A 1 85 ? 57.549 19.874 44.135 1.00 26.37 85 LYS A C 1
ATOM 607 O O . LYS A 1 85 ? 57.104 19.217 43.189 1.00 25.13 85 LYS A O 1
ATOM 613 N N . VAL A 1 86 ? 58.284 20.975 43.975 1.00 22.71 86 VAL A N 1
ATOM 614 C CA . VAL A 1 86 ? 58.561 21.521 42.649 1.00 21.23 86 VAL A CA 1
ATOM 615 C C . VAL A 1 86 ? 60.054 21.769 42.448 1.00 21.81 86 VAL A C 1
ATOM 616 O O . VAL A 1 86 ? 60.692 22.473 43.219 1.00 22.53 86 VAL A O 1
ATOM 620 N N . LEU A 1 87 ? 60.620 21.067 41.471 1.00 22.10 87 LEU A N 1
ATOM 621 C CA . LEU A 1 87 ? 62.032 21.147 41.147 1.00 17.14 87 LEU A CA 1
ATOM 622 C C . LEU A 1 87 ? 62.191 21.882 39.835 1.00 15.19 87 LEU A C 1
ATOM 623 O O . LEU A 1 87 ? 61.249 21.976 39.035 1.00 15.54 87 LEU A O 1
ATOM 628 N N . LEU A 1 88 ? 63.397 22.381 39.599 1.00 13.55 88 LEU A N 1
ATOM 629 C CA . LEU A 1 88 ? 63.718 23.054 38.344 1.00 13.71 88 LEU A CA 1
ATOM 630 C C . LEU A 1 88 ? 64.766 22.145 37.707 1.00 15.27 88 LEU A C 1
ATOM 631 O O . LEU A 1 88 ? 65.749 21.797 38.364 1.00 14.40 88 LEU A O 1
ATOM 636 N N . SER A 1 89 ? 64.520 21.687 36.483 1.00 16.05 89 SER A N 1
ATOM 637 C CA . SER A 1 89 ? 65.474 20.821 35.781 1.00 12.95 89 SER A CA 1
ATOM 638 C C . SER A 1 89 ? 66.397 21.705 34.970 1.00 15.60 89 SER A C 1
ATOM 639 O O . SER A 1 89 ? 65.983 22.778 34.503 1.00 13.73 89 SER A O 1
ATOM 642 N N . VAL A 1 90 ? 67.653 21.283 34.836 1.00 16.59 90 VAL A N 1
ATOM 643 C CA . VAL A 1 90 ? 68.665 22.028 34.089 1.00 19.30 90 VAL A CA 1
ATOM 644 C C . VAL A 1 90 ? 69.311 21.120 33.062 1.00 19.83 90 VAL A C 1
ATOM 645 O O . VAL A 1 90 ? 69.654 19.991 33.367 1.00 22.19 90 VAL A O 1
ATOM 649 N N . LEU A 1 91 ? 69.502 21.618 31.852 1.00 21.35 91 LEU A N 1
ATOM 650 C CA . LEU A 1 91 ? 70.152 20.825 30.837 1.00 22.35 91 LEU A CA 1
ATOM 651 C C . LEU A 1 91 ? 71.078 21.664 29.996 1.00 24.05 91 LEU A C 1
ATOM 652 O O . LEU A 1 91 ? 70.888 22.864 29.821 1.00 17.12 91 LEU A O 1
ATOM 657 N N . GLY A 1 92 ? 72.135 21.018 29.540 1.00 30.86 92 GLY A N 1
ATOM 658 C CA . GLY A 1 92 ? 73.104 21.681 28.707 1.00 36.04 92 GLY A CA 1
ATOM 659 C C . GLY A 1 92 ? 72.569 21.692 27.305 1.00 39.28 92 GLY A C 1
ATOM 660 O O . GLY A 1 92 ? 72.018 20.693 26.841 1.00 45.12 92 GLY A O 1
ATOM 661 N N . ASN A 1 93 ? 72.648 22.863 26.686 1.00 42.52 93 ASN A N 1
ATOM 662 C CA . ASN A 1 93 ? 72.220 23.102 25.319 1.00 40.83 93 ASN A CA 1
ATOM 663 C C . ASN A 1 93 ? 73.281 22.478 24.413 1.00 43.56 93 ASN A C 1
ATOM 664 O O . ASN A 1 93 ? 74.139 21.721 24.865 1.00 47.14 93 ASN A O 1
ATOM 669 N N . HIS A 1 94 ? 73.289 22.899 23.154 1.00 37.58 94 HIS A N 1
ATOM 670 C CA . HIS A 1 94 ? 74.267 22.424 22.170 1.00 30.36 94 HIS A CA 1
ATOM 671 C C . HIS A 1 94 ? 75.339 23.518 22.050 1.00 26.44 94 HIS A C 1
ATOM 672 O O . HIS A 1 94 ? 75.924 23.739 20.983 1.00 19.90 94 HIS A O 1
ATOM 679 N N . GLN A 1 95 ? 75.554 24.230 23.154 1.00 25.47 95 GLN A N 1
ATOM 680 C CA . GLN A 1 95 ? 76.519 25.315 23.212 1.00 21.38 95 GLN A CA 1
ATOM 681 C C . GLN A 1 95 ? 77.882 24.841 23.646 1.00 21.19 95 GLN A C 1
ATOM 682 O O . GLN A 1 95 ? 78.847 25.579 23.551 1.00 21.53 95 GLN A O 1
ATOM 688 N N . GLY A 1 96 ? 77.944 23.622 24.165 1.00 20.11 96 GLY A N 1
ATOM 689 C CA . GLY A 1 96 ? 79.220 23.055 24.569 1.00 24.59 96 GLY A CA 1
ATOM 690 C C . GLY A 1 96 ? 79.502 22.963 26.054 1.00 24.34 96 GLY A C 1
ATOM 691 O O . GLY A 1 96 ? 80.445 22.277 26.463 1.00 26.60 96 GLY A O 1
ATOM 692 N N . ALA A 1 97 ? 78.715 23.665 26.865 1.00 23.63 97 ALA A N 1
ATOM 693 C CA . ALA A 1 97 ? 78.911 23.632 28.307 1.00 22.03 97 ALA A CA 1
ATOM 694 C C . ALA A 1 97 ? 77.984 22.581 28.908 1.00 21.72 97 ALA A C 1
ATOM 695 O O . ALA A 1 97 ? 76.784 22.596 28.670 1.00 25.74 97 ALA A O 1
ATOM 697 N N . GLY A 1 98 ? 78.563 21.645 29.651 1.00 22.87 98 GLY A N 1
ATOM 698 C CA . GLY A 1 98 ? 77.794 20.592 30.300 1.00 20.79 98 GLY A CA 1
ATOM 699 C C . GLY A 1 98 ? 78.179 20.520 31.764 1.00 19.07 98 GLY A C 1
ATOM 700 O O . GLY A 1 98 ? 79.052 21.264 32.201 1.00 22.84 98 GLY A O 1
ATOM 701 N N . PHE A 1 99 ? 77.575 19.618 32.519 1.00 17.90 99 PHE A N 1
ATOM 702 C CA . PHE A 1 99 ? 77.877 19.502 33.937 1.00 18.58 99 PHE A CA 1
ATOM 703 C C . PHE A 1 99 ? 79.182 18.790 34.199 1.00 20.46 99 PHE A C 1
ATOM 704 O O . PHE A 1 99 ? 79.674 18.787 35.329 1.00 21.22 99 PHE A O 1
ATOM 712 N N . ALA A 1 100 ? 79.732 18.156 33.166 1.00 23.15 100 ALA A N 1
ATOM 713 C CA . ALA A 1 100 ? 80.965 17.389 33.310 1.00 22.99 100 ALA A CA 1
ATOM 714 C C . ALA A 1 100 ? 82.187 18.081 32.762 1.00 25.30 100 ALA A C 1
ATOM 715 O O . ALA A 1 100 ? 83.243 17.440 32.666 1.00 26.54 100 ALA A O 1
ATOM 717 N N . ASN A 1 101 ? 82.080 19.364 32.403 1.00 23.79 101 ASN A N 1
ATOM 718 C CA . ASN A 1 101 ? 83.254 20.036 31.855 1.00 21.18 101 ASN A CA 1
ATOM 719 C C . ASN A 1 101 ? 83.607 21.399 32.401 1.00 20.54 101 ASN A C 1
ATOM 720 O O . ASN A 1 101 ? 84.123 22.250 31.658 1.00 20.39 101 ASN A O 1
ATOM 725 N N . PHE A 1 102 ? 83.264 21.642 33.668 1.00 20.89 102 PHE A N 1
ATOM 726 C CA . PHE A 1 102 ? 83.629 22.902 34.320 1.00 21.38 102 PHE A CA 1
ATOM 727 C C . PHE A 1 102 ? 85.125 22.781 34.551 1.00 25.20 102 PHE A C 1
ATOM 728 O O . PHE A 1 102 ? 85.590 21.781 35.086 1.00 25.32 102 PHE A O 1
ATOM 736 N N . PRO A 1 103 ? 85.895 23.819 34.170 1.00 28.43 103 PRO A N 1
ATOM 737 C CA . PRO A 1 103 ? 87.357 23.819 34.330 1.00 31.44 103 PRO A CA 1
ATOM 738 C C . PRO A 1 103 ? 87.968 23.806 35.745 1.00 32.54 103 PRO A C 1
ATOM 739 O O . PRO A 1 103 ? 89.175 23.585 35.886 1.00 36.04 103 PRO A O 1
ATOM 743 N N . SER A 1 104 ? 87.179 24.016 36.794 1.00 32.32 104 SER A N 1
ATOM 744 C CA . SER A 1 104 ? 87.750 24.002 38.131 1.00 30.09 104 SER A CA 1
ATOM 745 C C . SER A 1 104 ? 86.661 24.058 39.141 1.00 30.43 104 SER A C 1
ATOM 746 O O . SER A 1 104 ? 85.530 24.398 38.814 1.00 28.42 104 SER A O 1
ATOM 749 N N . GLN A 1 105 ? 87.053 23.834 40.389 1.00 32.30 105 GLN A N 1
ATOM 750 C CA . GLN A 1 105 ? 86.147 23.838 41.516 1.00 35.11 105 GLN A CA 1
ATOM 751 C C . GLN A 1 105 ? 85.457 25.180 41.542 1.00 36.53 105 GLN A C 1
ATOM 752 O O . GLN A 1 105 ? 84.260 25.268 41.780 1.00 35.74 105 GLN A O 1
ATOM 758 N N . GLN A 1 106 ? 86.223 26.223 41.267 1.00 37.84 106 GLN A N 1
ATOM 759 C CA . GLN A 1 106 ? 85.674 27.560 41.276 1.00 41.27 106 GLN A CA 1
ATOM 760 C C . GLN A 1 106 ? 84.637 27.779 40.212 1.00 37.67 106 GLN A C 1
ATOM 761 O O . GLN A 1 106 ? 83.610 28.376 40.491 1.00 39.75 106 GLN A O 1
ATOM 767 N N . ALA A 1 107 ? 84.899 27.289 39.002 1.00 34.72 107 ALA A N 1
ATOM 768 C CA . ALA A 1 107 ? 83.953 27.425 37.901 1.00 29.91 107 ALA A CA 1
ATOM 769 C C . ALA A 1 107 ? 82.702 26.652 38.305 1.00 29.28 107 ALA A C 1
ATOM 770 O O . ALA A 1 107 ? 81.600 27.193 38.316 1.00 31.07 107 ALA A O 1
ATOM 772 N N . ALA A 1 108 ? 82.902 25.410 38.728 1.00 26.35 108 ALA A N 1
ATOM 773 C CA . ALA A 1 108 ? 81.817 24.543 39.157 1.00 27.62 108 ALA A CA 1
ATOM 774 C C . ALA A 1 108 ? 81.033 25.130 40.334 1.00 28.96 108 ALA A C 1
ATOM 775 O O . ALA A 1 108 ? 79.799 25.103 40.351 1.00 31.77 108 ALA A O 1
ATOM 777 N N . SER A 1 109 ? 81.740 25.726 41.287 1.00 29.95 109 SER A N 1
ATOM 778 C CA . SER A 1 109 ? 81.091 26.301 42.460 1.00 30.02 109 SER A CA 1
ATOM 779 C C . SER A 1 109 ? 80.248 27.547 42.190 1.00 28.94 109 SER A C 1
ATOM 780 O O . SER A 1 109 ? 79.201 27.757 42.825 1.00 30.90 109 SER A O 1
ATOM 783 N N . ALA A 1 110 ? 80.709 28.376 41.258 1.00 28.73 110 ALA A N 1
ATOM 784 C CA . ALA A 1 110 ? 80.018 29.615 40.899 1.00 27.61 110 ALA A CA 1
ATOM 785 C C . ALA A 1 110 ? 78.672 29.338 40.257 1.00 25.30 110 ALA A C 1
ATOM 786 O O . ALA A 1 110 ? 77.717 30.093 40.461 1.00 28.33 110 ALA A O 1
ATOM 788 N N . PHE A 1 111 ? 78.605 28.282 39.448 1.00 27.18 111 PHE A N 1
ATOM 789 C CA . PHE A 1 111 ? 77.357 27.890 38.794 1.00 23.66 111 PHE A CA 1
ATOM 790 C C . PHE A 1 111 ? 76.454 27.264 39.848 1.00 23.91 111 PHE A C 1
ATOM 791 O O . PHE A 1 111 ? 75.241 27.454 39.797 1.00 28.30 111 PHE A O 1
ATOM 799 N N . ALA A 1 112 ? 77.037 26.518 40.791 1.00 23.99 112 ALA A N 1
ATOM 800 C CA . ALA A 1 112 ? 76.246 25.908 41.868 1.00 22.33 112 ALA A CA 1
ATOM 801 C C . ALA A 1 112 ? 75.516 27.034 42.580 1.00 24.45 112 ALA A C 1
ATOM 802 O O . ALA A 1 112 ? 74.306 26.971 42.805 1.00 27.86 112 ALA A O 1
ATOM 804 N N . LYS A 1 113 ? 76.255 28.094 42.882 1.00 27.99 113 LYS A N 1
ATOM 805 C CA . LYS A 1 113 ? 75.716 29.266 43.550 1.00 28.07 113 LYS A CA 1
ATOM 806 C C . LYS A 1 113 ? 74.558 29.835 42.738 1.00 28.03 113 LYS A C 1
ATOM 807 O O . LYS A 1 113 ? 73.541 30.250 43.301 1.00 31.10 113 LYS A O 1
ATOM 813 N N . GLN A 1 114 ? 74.694 29.849 41.413 1.00 26.39 114 GLN A N 1
ATOM 814 C CA . GLN A 1 114 ? 73.619 30.361 40.567 1.00 24.19 114 GLN A CA 1
ATOM 815 C C . GLN A 1 114 ? 72.354 29.533 40.728 1.00 24.29 114 GLN A C 1
ATOM 816 O O . GLN A 1 114 ? 71.250 30.080 40.792 1.00 22.45 114 GLN A O 1
ATOM 822 N N . LEU A 1 115 ? 72.498 28.213 40.801 1.00 23.42 115 LEU A N 1
ATOM 823 C CA . LEU A 1 115 ? 71.341 27.347 40.959 1.00 22.02 115 LEU A CA 1
ATOM 824 C C . LEU A 1 115 ? 70.651 27.552 42.308 1.00 22.89 115 LEU A C 1
ATOM 825 O O . LEU A 1 115 ? 69.424 27.597 42.391 1.00 24.20 115 LEU A O 1
ATOM 830 N N . SER A 1 116 ? 71.444 27.680 43.367 1.00 25.76 116 SER A N 1
ATOM 831 C CA . SER A 1 116 ? 70.903 27.886 44.708 1.00 26.84 116 SER A CA 1
ATOM 832 C C . SER A 1 116 ? 70.155 29.188 44.800 1.00 28.55 116 SER A C 1
ATOM 833 O O . SER A 1 116 ? 69.041 29.221 45.328 1.00 31.70 116 SER A O 1
ATOM 836 N N . ASP A 1 117 ? 70.762 30.264 44.307 1.00 27.59 117 ASP A N 1
ATOM 837 C CA . ASP A 1 117 ? 70.116 31.569 44.367 1.00 30.41 117 ASP A CA 1
ATOM 838 C C . ASP A 1 117 ? 68.777 31.626 43.647 1.00 31.85 117 ASP A C 1
ATOM 839 O O . ASP A 1 117 ? 67.958 32.490 43.956 1.00 33.95 117 ASP A O 1
ATOM 844 N N . ALA A 1 118 ? 68.554 30.715 42.698 1.00 30.52 118 ALA A N 1
ATOM 845 C CA . ALA A 1 118 ? 67.295 30.676 41.949 1.00 25.48 118 ALA A CA 1
ATOM 846 C C . ALA A 1 118 ? 66.268 29.899 42.740 1.00 23.75 118 ALA A C 1
ATOM 847 O O . ALA A 1 118 ? 65.095 30.274 42.805 1.00 24.42 118 ALA A O 1
ATOM 849 N N . VAL A 1 119 ? 66.715 28.797 43.323 1.00 23.64 119 VAL A N 1
ATOM 850 C CA . VAL A 1 119 ? 65.863 27.958 44.144 1.00 25.57 119 VAL A CA 1
ATOM 851 C C . VAL A 1 119 ? 65.371 28.820 45.315 1.00 28.21 119 VAL A C 1
ATOM 852 O O . VAL A 1 119 ? 64.175 28.896 45.592 1.00 27.27 119 VAL A O 1
ATOM 856 N N . ALA A 1 120 ? 66.313 29.475 45.985 1.00 29.68 120 ALA A N 1
ATOM 857 C CA . ALA A 1 120 ? 65.992 30.334 47.117 1.00 33.14 120 ALA A CA 1
ATOM 858 C C . ALA A 1 120 ? 65.069 31.476 46.693 1.00 33.35 120 ALA A C 1
ATOM 859 O O . ALA A 1 120 ? 64.038 31.717 47.321 1.00 36.76 120 ALA A O 1
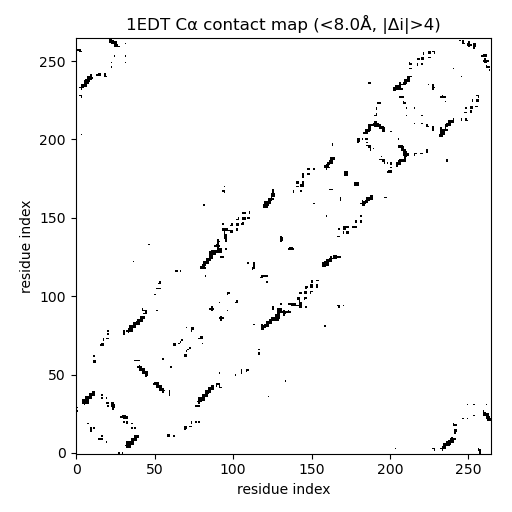ATOM 861 N N . LYS A 1 121 ? 65.410 32.134 45.600 1.00 32.99 121 LYS A N 1
ATOM 862 C CA . LYS A 1 121 ? 64.624 33.254 45.105 1.00 33.02 121 LYS A CA 1
ATOM 863 C C . LYS A 1 121 ? 63.205 32.882 44.702 1.00 33.07 121 LYS A C 1
ATOM 864 O O . LYS A 1 121 ? 62.260 33.615 45.001 1.00 34.45 121 LYS A O 1
ATOM 870 N N . TYR A 1 122 ? 63.038 31.750 44.030 1.00 30.92 122 TYR A N 1
ATOM 871 C CA . TYR A 1 122 ? 61.700 31.362 43.603 1.00 29.84 122 TYR A CA 1
ATOM 872 C C . TYR A 1 122 ? 60.995 30.395 44.537 1.00 29.70 122 TYR A C 1
ATOM 873 O O . TYR A 1 122 ? 59.828 30.027 44.317 1.00 32.78 122 TYR A O 1
ATOM 882 N N . GLY A 1 123 ? 61.698 29.997 45.592 1.00 30.07 123 GLY A N 1
ATOM 883 C CA . GLY A 1 123 ? 61.120 29.072 46.555 1.00 31.68 123 GLY A CA 1
ATOM 884 C C . GLY A 1 123 ? 60.780 27.736 45.925 1.00 30.50 123 GLY A C 1
ATOM 885 O O . GLY A 1 123 ? 59.645 27.271 45.987 1.00 29.51 123 GLY A O 1
ATOM 886 N N . LEU A 1 124 ? 61.757 27.181 45.225 1.00 30.06 124 LEU A N 1
ATOM 887 C CA . LEU A 1 124 ? 61.630 25.892 44.580 1.00 24.82 124 LEU A CA 1
ATOM 888 C C . LEU A 1 124 ? 62.100 24.880 45.629 1.00 26.82 124 LEU A C 1
ATOM 889 O O . LEU A 1 124 ? 62.719 25.257 46.631 1.00 21.87 124 LEU A O 1
ATOM 894 N N . ASP A 1 125 ? 61.804 23.602 45.408 1.00 26.08 125 ASP A N 1
ATOM 895 C CA . ASP A 1 125 ? 62.177 22.566 46.355 1.00 24.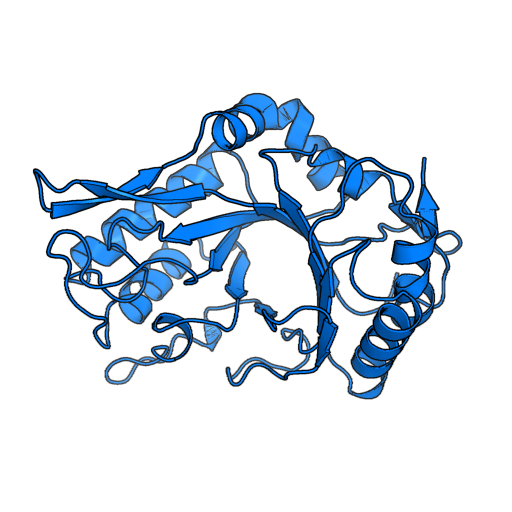02 125 ASP A CA 1
ATOM 896 C C . ASP A 1 125 ? 63.450 21.832 45.993 1.00 22.88 125 ASP A C 1
ATOM 897 O O . ASP A 1 125 ? 63.914 20.985 46.755 1.00 25.92 125 ASP A O 1
ATOM 902 N N . GLY A 1 126 ? 64.024 22.166 44.847 1.00 20.42 126 GLY A N 1
ATOM 903 C CA . GLY A 1 126 ? 65.234 21.489 44.436 1.00 17.88 126 GLY A CA 1
ATOM 904 C C . GLY A 1 126 ? 65.626 21.650 42.976 1.00 16.97 126 GLY A C 1
ATOM 905 O O . GLY A 1 126 ? 64.949 22.312 42.192 1.00 16.98 126 GLY A O 1
ATOM 906 N N . VAL A 1 127 ? 66.689 20.947 42.608 1.00 17.89 127 VAL A N 1
ATOM 907 C CA . VAL A 1 127 ? 67.267 20.994 41.281 1.00 16.40 127 VAL A CA 1
ATOM 908 C C . VAL A 1 127 ? 67.399 19.576 40.756 1.00 17.90 127 VAL A C 1
ATOM 909 O O . VAL A 1 127 ? 67.679 18.665 41.514 1.00 15.76 127 VAL A O 1
ATOM 913 N N . ASP A 1 128 ? 67.201 19.416 39.449 1.00 17.50 128 ASP A N 1
ATOM 914 C CA . ASP A 1 128 ? 67.298 18.131 38.775 1.00 14.60 128 ASP A CA 1
ATOM 915 C C . ASP A 1 128 ? 68.314 18.314 37.660 1.00 13.58 128 ASP A C 1
ATOM 916 O O . ASP A 1 128 ? 68.244 19.306 36.952 1.00 15.99 128 ASP A O 1
ATOM 921 N N . PHE A 1 129 ? 69.244 17.377 37.492 1.00 13.48 129 PHE A N 1
ATOM 922 C CA . PHE A 1 129 ? 70.275 17.487 36.456 1.00 11.59 129 PHE A CA 1
ATOM 923 C C . PHE A 1 129 ? 70.014 16.531 35.339 1.00 15.56 129 PHE A C 1
ATOM 924 O O . PHE A 1 129 ? 69.790 15.341 35.568 1.00 13.82 129 PHE A O 1
ATOM 932 N N . ASP A 1 130 ? 70.085 17.061 34.128 1.00 14.75 130 ASP A N 1
ATOM 933 C CA . ASP A 1 130 ? 69.855 16.322 32.895 1.00 14.39 130 ASP A CA 1
ATOM 934 C C . ASP A 1 130 ? 71.008 16.663 31.979 1.00 14.61 130 ASP A C 1
ATOM 935 O O . ASP A 1 130 ? 71.001 17.675 31.276 1.00 16.43 130 ASP A O 1
ATOM 940 N N . ASP A 1 131 ? 72.015 15.806 31.979 1.00 13.49 131 ASP A N 1
ATOM 941 C CA . ASP A 1 131 ? 73.160 16.038 31.136 1.00 17.05 131 ASP A CA 1
ATOM 942 C C . ASP A 1 131 ? 72.877 15.409 29.794 1.00 22.77 131 ASP A C 1
ATOM 943 O O . ASP A 1 131 ? 73.628 14.578 29.313 1.00 26.96 131 ASP A O 1
ATOM 948 N N . GLU A 1 132 ? 71.825 15.853 29.137 1.00 28.20 132 GLU A N 1
ATOM 949 C CA . GLU A 1 132 ? 71.500 15.221 27.880 1.00 32.24 132 GLU A CA 1
ATOM 950 C C . GLU A 1 132 ? 71.971 15.753 26.552 1.00 35.09 132 GLU A C 1
ATOM 951 O O . GLU A 1 132 ? 72.350 14.951 25.693 1.00 39.60 132 GLU A O 1
ATOM 957 N N . TYR A 1 133 ? 71.917 17.059 26.326 1.00 31.37 133 TYR A N 1
ATOM 958 C CA . TYR A 1 133 ? 72.346 17.534 25.018 1.00 31.91 133 TYR A CA 1
ATOM 959 C C . TYR A 1 133 ? 73.486 18.514 25.043 1.00 32.70 133 TYR A C 1
ATOM 960 O O . TYR A 1 133 ? 73.662 19.239 24.070 1.00 36.33 133 TYR A O 1
ATOM 969 N N . ALA A 1 134 ? 74.280 18.514 26.115 1.00 30.26 134 ALA A N 1
ATOM 970 C CA . ALA A 1 134 ? 75.398 19.449 26.281 1.00 26.28 134 ALA A CA 1
ATOM 971 C C . ALA A 1 134 ? 76.355 19.628 25.093 1.00 28.63 134 ALA A C 1
ATOM 972 O O . ALA A 1 134 ? 76.868 20.742 24.883 1.00 33.11 134 ALA A O 1
ATOM 974 N N . GLU A 1 135 ? 76.614 18.559 24.332 1.00 23.96 135 GLU A N 1
ATOM 975 C CA . GLU A 1 135 ? 77.530 18.623 23.182 1.00 21.21 135 GLU A CA 1
ATOM 976 C C . GLU A 1 135 ? 78.946 19.163 23.480 1.00 19.83 135 GLU A C 1
ATOM 977 O O . GLU A 1 135 ? 79.442 20.144 22.891 1.00 16.84 135 GLU A O 1
ATOM 983 N N . TYR A 1 136 ? 79.598 18.452 24.388 1.00 19.95 136 TYR A N 1
ATOM 984 C CA . TYR A 1 136 ? 80.937 18.783 24.823 1.00 18.22 136 TYR A CA 1
ATOM 985 C C . TYR A 1 136 ? 81.871 18.973 23.630 1.00 18.33 136 TYR A C 1
ATOM 986 O O . TYR A 1 136 ? 81.846 18.181 22.683 1.00 19.42 136 TYR A O 1
ATOM 995 N N . GLY A 1 137 ? 82.669 20.041 23.673 1.00 18.65 137 GLY A N 1
ATOM 996 C CA . GLY A 1 137 ? 83.590 20.302 22.587 1.00 15.37 137 GLY A CA 1
ATOM 997 C C . GLY A 1 137 ? 83.051 21.341 21.634 1.00 17.87 137 GLY A C 1
ATOM 998 O O . GLY A 1 137 ? 83.805 21.910 20.866 1.00 20.75 137 GLY A O 1
ATOM 999 N N . ASN A 1 138 ? 81.740 21.570 21.615 1.00 19.70 138 ASN A N 1
ATOM 1000 C CA . ASN A 1 138 ? 81.176 22.610 20.738 1.00 17.60 138 ASN A CA 1
ATOM 1001 C C . ASN A 1 138 ? 81.747 23.981 21.163 1.00 16.04 138 ASN A C 1
ATOM 1002 O O . ASN A 1 138 ? 82.097 24.183 22.332 1.00 19.95 138 ASN A O 1
ATOM 1007 N N . ASN A 1 139 ? 81.905 24.895 20.210 1.00 15.59 139 ASN A N 1
ATOM 1008 C CA . ASN A 1 139 ? 82.417 26.233 20.495 1.00 17.43 139 ASN A CA 1
ATOM 1009 C C . ASN A 1 139 ? 83.700 26.319 21.287 1.00 16.66 139 ASN A C 1
ATOM 1010 O O . ASN A 1 139 ? 83.932 27.282 22.005 1.00 17.24 139 ASN A O 1
ATOM 1015 N N . GLY A 1 140 ? 84.546 25.320 21.137 1.00 20.70 140 GLY A N 1
ATOM 1016 C CA . GLY A 1 140 ? 85.816 25.314 21.837 1.00 22.59 140 GLY A CA 1
ATOM 1017 C C . GLY A 1 140 ? 85.809 24.817 23.264 1.00 26.13 140 GLY A C 1
ATOM 1018 O O . GLY A 1 140 ? 86.825 24.896 23.926 1.00 31.24 140 GLY A O 1
ATOM 1019 N N . THR A 1 141 ? 84.682 24.318 23.752 1.00 26.15 141 THR A N 1
ATOM 1020 C CA . THR A 1 141 ? 84.637 23.824 25.112 1.00 22.32 141 THR A CA 1
ATOM 1021 C C . THR A 1 141 ? 85.449 22.524 25.223 1.00 24.46 141 THR A C 1
ATOM 1022 O O . THR A 1 141 ? 85.761 21.870 24.214 1.00 21.66 141 THR A O 1
ATOM 1026 N N . ALA A 1 142 ? 85.796 22.167 26.456 1.00 23.21 142 ALA A N 1
ATOM 1027 C CA . ALA A 1 142 ? 86.563 20.961 26.732 1.00 24.16 142 ALA A CA 1
ATOM 1028 C C . ALA A 1 142 ? 85.666 19.737 26.885 1.00 22.94 142 ALA A C 1
ATOM 1029 O O . ALA A 1 142 ? 84.473 19.845 27.162 1.00 21.31 142 ALA A O 1
ATOM 1031 N N . GLN A 1 143 ? 86.259 18.568 26.678 1.00 24.41 143 GLN A N 1
ATOM 1032 C CA . GLN A 1 143 ? 85.557 17.304 26.818 1.00 24.90 143 GLN A CA 1
ATOM 1033 C C . GLN A 1 143 ? 85.358 17.094 28.309 1.00 23.49 143 GLN A C 1
ATOM 1034 O O . GLN A 1 143 ? 85.922 17.823 29.107 1.00 27.51 143 GLN A O 1
ATOM 1040 N N . PRO A 1 144 ? 84.507 16.137 28.706 1.00 21.62 144 PRO A N 1
ATOM 1041 C CA . PRO A 1 144 ? 84.301 15.924 30.138 1.00 21.61 144 PRO A CA 1
ATOM 1042 C C . PRO A 1 144 ? 85.582 15.582 30.879 1.00 19.99 144 PRO A C 1
ATOM 1043 O O . PRO A 1 144 ? 86.501 15.004 30.304 1.00 24.33 144 PRO A O 1
ATOM 1047 N N . ASN A 1 145 ? 85.637 15.931 32.154 1.00 21.85 145 ASN A N 1
ATOM 1048 C CA . ASN A 1 145 ? 86.774 15.586 32.993 1.00 24.22 145 ASN A CA 1
ATOM 1049 C C . ASN A 1 145 ? 86.206 14.858 34.208 1.00 23.52 145 ASN A C 1
ATOM 1050 O O . ASN A 1 145 ? 85.001 14.813 34.379 1.00 22.63 145 ASN A O 1
ATOM 1055 N N . ASP A 1 146 ? 87.054 14.365 35.099 1.00 26.56 146 ASP A N 1
ATOM 1056 C CA . ASP A 1 146 ? 86.552 13.594 36.243 1.00 32.80 146 ASP A CA 1
ATOM 1057 C C . ASP A 1 146 ? 86.142 14.305 37.513 1.00 28.46 146 ASP A C 1
ATOM 1058 O O . ASP A 1 146 ? 85.597 13.685 38.417 1.00 27.71 146 ASP A O 1
ATOM 1063 N N . SER A 1 147 ? 86.385 15.603 37.582 1.00 27.37 147 SER A N 1
ATOM 1064 C CA . SER A 1 147 ? 86.075 16.347 38.788 1.00 26.27 147 SER A CA 1
ATOM 1065 C C . SER A 1 147 ? 84.961 17.358 38.693 1.00 25.09 147 SER A C 1
ATOM 1066 O O . SER A 1 147 ? 84.404 17.773 39.719 1.00 25.83 147 SER A O 1
ATOM 1069 N N . SER A 1 148 ? 84.658 17.791 37.475 1.00 21.28 148 SER A N 1
ATOM 1070 C CA . SER A 1 148 ? 83.637 18.814 37.280 1.00 20.38 148 SER A CA 1
ATOM 1071 C C . SER A 1 148 ? 82.340 18.550 38.026 1.00 20.79 148 SER A C 1
ATOM 1072 O O . SER A 1 148 ? 81.927 19.342 38.877 1.00 23.21 148 SER A O 1
ATOM 1075 N N . PHE A 1 149 ? 81.730 17.406 37.752 1.00 21.63 149 PHE A N 1
ATOM 1076 C CA . PHE A 1 149 ? 80.474 17.075 38.394 1.00 23.04 149 PHE A CA 1
ATOM 1077 C C . PHE A 1 149 ? 80.607 16.944 39.905 1.00 25.30 149 PHE A C 1
ATOM 1078 O O . PHE A 1 149 ? 79.768 17.459 40.637 1.00 26.58 149 PHE A O 1
ATOM 1086 N N . VAL A 1 150 ? 81.645 16.261 40.373 1.00 24.34 150 VAL A N 1
ATOM 1087 C CA . VAL A 1 150 ? 81.866 16.119 41.813 1.00 26.41 150 VAL A CA 1
ATOM 1088 C C . VAL A 1 150 ? 81.945 17.486 42.496 1.00 24.64 150 VAL A C 1
ATOM 1089 O O . VAL A 1 150 ? 81.334 17.691 43.535 1.00 24.09 150 VAL A O 1
ATOM 1093 N N . HIS A 1 151 ? 82.680 18.419 41.892 1.00 25.30 151 HIS A N 1
ATOM 1094 C CA . HIS A 1 151 ? 82.807 19.773 42.435 1.00 27.57 151 HIS A CA 1
ATOM 1095 C C . HIS A 1 151 ? 81.482 20.477 42.439 1.00 26.44 151 HIS A C 1
ATOM 1096 O O . HIS A 1 151 ? 81.175 21.226 43.365 1.00 25.70 151 HIS A O 1
ATOM 1103 N N . LEU A 1 152 ? 80.745 20.309 41.342 1.00 25.76 152 LEU A N 1
ATOM 1104 C CA . LEU A 1 152 ? 79.434 20.933 41.177 1.00 26.50 152 LEU A CA 1
ATOM 1105 C C . LEU A 1 152 ? 78.436 20.475 42.226 1.00 26.86 152 LEU A C 1
ATOM 1106 O O . LEU A 1 152 ? 77.873 21.301 42.955 1.00 28.11 152 LEU A O 1
ATOM 1111 N N . VAL A 1 153 ? 78.233 19.163 42.325 1.00 24.49 153 VAL A N 1
ATOM 1112 C CA . VAL A 1 153 ? 77.289 18.627 43.287 1.00 25.76 153 VAL A CA 1
ATOM 1113 C C . VAL A 1 153 ? 77.667 18.934 44.733 1.00 27.45 153 VAL A C 1
ATOM 1114 O O . VAL A 1 153 ? 76.806 19.325 45.530 1.00 26.57 153 VAL A O 1
ATOM 1118 N N . THR A 1 154 ? 78.942 18.729 45.071 1.00 28.23 154 THR A N 1
ATOM 1119 C CA . THR A 1 154 ? 79.448 19.007 46.420 1.00 29.63 154 THR A CA 1
ATOM 1120 C C . THR A 1 154 ? 79.125 20.445 46.810 1.00 29.16 154 THR A C 1
ATOM 1121 O O . THR A 1 154 ? 78.625 20.710 47.903 1.00 30.89 154 THR A O 1
ATOM 1125 N N . ALA A 1 155 ? 79.386 21.372 45.894 1.00 28.42 155 ALA A N 1
ATOM 1126 C CA . ALA A 1 155 ? 79.110 22.773 46.155 1.00 26.37 155 ALA A CA 1
ATOM 1127 C C . ALA A 1 155 ? 77.624 23.022 46.254 1.00 27.86 155 ALA A C 1
ATOM 1128 O O . ALA A 1 155 ? 77.181 23.809 47.077 1.00 34.86 155 ALA A O 1
ATOM 1130 N N . LEU A 1 156 ? 76.836 22.358 45.420 1.00 29.69 156 LEU A N 1
ATOM 1131 C CA . LEU A 1 156 ? 75.399 22.571 45.454 1.00 28.54 156 LEU A CA 1
ATOM 1132 C C . LEU A 1 156 ? 74.754 22.001 46.713 1.00 28.32 156 LEU A C 1
ATOM 1133 O O . LEU A 1 156 ? 73.884 22.632 47.306 1.00 26.91 156 LEU A O 1
ATOM 1138 N N . ARG A 1 157 ? 75.181 20.807 47.116 1.00 25.40 157 ARG A N 1
ATOM 1139 C CA . ARG A 1 157 ? 74.618 20.192 48.302 1.00 26.58 157 ARG A CA 1
ATOM 1140 C C . ARG A 1 157 ? 74.850 21.106 49.519 1.00 29.19 157 ARG A C 1
ATOM 1141 O O . ARG A 1 157 ? 73.922 21.368 50.290 1.00 27.93 157 ARG A O 1
ATOM 1149 N N . ALA A 1 158 ? 76.057 21.658 49.628 1.00 30.33 158 ALA A N 1
ATOM 1150 C CA . ALA A 1 158 ? 76.437 22.577 50.718 1.00 31.87 158 ALA A CA 1
ATOM 1151 C C . ALA A 1 158 ? 75.624 23.869 50.772 1.00 31.32 158 ALA A C 1
ATOM 1152 O O . ALA A 1 158 ? 75.240 24.316 51.841 1.00 34.94 158 ALA A O 1
ATOM 1154 N N . ASN A 1 159 ? 75.426 24.494 49.618 1.00 31.81 159 ASN A N 1
ATOM 1155 C CA . ASN A 1 159 ? 74.656 25.731 49.529 1.00 32.63 159 ASN A CA 1
ATOM 1156 C C . ASN A 1 159 ? 73.217 25.503 49.973 1.00 33.97 159 ASN A C 1
ATOM 1157 O O . ASN A 1 159 ? 72.603 26.368 50.574 1.00 37.20 159 ASN A O 1
ATOM 1162 N N . MET A 1 160 ? 72.671 24.342 49.648 1.00 37.45 160 MET A N 1
ATOM 1163 C CA . MET A 1 160 ? 71.306 24.023 50.025 1.00 39.30 160 MET A CA 1
ATOM 1164 C C . MET A 1 160 ? 71.273 22.603 50.532 1.00 42.12 160 MET A C 1
ATOM 1165 O O . MET A 1 160 ? 70.939 21.654 49.815 1.00 43.47 160 MET A O 1
ATOM 1170 N N . PRO A 1 161 ? 71.599 22.439 51.812 1.00 42.90 161 PRO A N 1
ATOM 1171 C CA . PRO A 1 161 ? 71.627 21.130 52.461 1.00 43.70 161 PRO A CA 1
ATOM 1172 C C . PRO A 1 161 ? 70.256 20.501 52.640 1.00 42.99 161 PRO A C 1
ATOM 1173 O O . PRO A 1 161 ? 70.143 19.287 52.762 1.00 45.70 161 PRO A O 1
ATOM 1177 N N . ASP A 1 162 ? 69.216 21.323 52.602 1.00 41.06 162 ASP A N 1
ATOM 1178 C CA . ASP A 1 162 ? 67.854 20.850 52.834 1.00 41.87 162 ASP A CA 1
ATOM 1179 C C . ASP A 1 162 ? 66.916 20.732 51.634 1.00 38.71 162 ASP A C 1
ATOM 1180 O O . ASP A 1 162 ? 65.704 20.582 51.810 1.00 39.58 162 ASP A O 1
ATOM 1185 N N . LYS A 1 163 ? 67.451 20.822 50.427 1.00 33.54 163 LYS A N 1
ATOM 1186 C CA . LYS A 1 163 ? 66.608 20.742 49.248 1.00 28.51 163 LYS A CA 1
ATOM 1187 C C . LYS A 1 163 ? 66.923 19.492 48.466 1.00 24.76 163 LYS A C 1
ATOM 1188 O O . LYS A 1 163 ? 67.926 18.831 48.728 1.00 26.00 163 LYS A O 1
ATOM 1194 N N . ILE A 1 164 ? 66.052 19.162 47.526 1.00 20.44 164 ILE A N 1
ATOM 1195 C CA . ILE A 1 164 ? 66.225 17.984 46.696 1.00 19.33 164 ILE A CA 1
ATOM 1196 C C . ILE A 1 164 ? 67.169 18.239 45.522 1.00 20.44 164 ILE A C 1
ATOM 1197 O O . ILE A 1 164 ? 67.171 19.320 44.929 1.00 20.29 164 ILE A O 1
ATOM 1202 N N . ILE A 1 165 ? 68.021 17.260 45.249 1.00 18.86 165 ILE A N 1
ATOM 1203 C CA . ILE A 1 165 ? 68.958 17.296 44.135 1.00 17.98 165 ILE A CA 1
ATOM 1204 C C . ILE A 1 165 ? 68.754 15.922 43.471 1.00 21.15 165 ILE A C 1
ATOM 1205 O O . ILE A 1 165 ? 68.896 14.872 44.107 1.00 22.90 165 ILE A O 1
ATOM 1210 N N . SER A 1 166 ? 68.386 15.916 42.203 1.00 19.13 166 SER A N 1
ATOM 1211 C CA . SER A 1 166 ? 68.151 14.662 41.519 1.00 18.17 166 SER A CA 1
ATOM 1212 C C . SER A 1 166 ? 68.884 14.677 40.206 1.00 19.25 166 SER A C 1
ATOM 1213 O O . SER A 1 166 ? 69.452 15.709 39.820 1.00 17.96 166 SER A O 1
ATOM 1216 N N . LEU A 1 167 ? 68.898 13.538 39.528 1.00 17.96 167 LEU A N 1
ATOM 1217 C CA . LEU A 1 167 ? 69.520 13.495 38.219 1.00 22.54 167 LEU A CA 1
ATOM 1218 C C . LEU A 1 167 ? 68.972 12.382 37.371 1.00 20.20 167 LEU A C 1
ATOM 1219 O O . LEU A 1 167 ? 68.526 11.357 37.892 1.00 20.88 167 LEU A O 1
ATOM 1224 N N . TYR A 1 168 ? 68.909 12.648 36.071 1.00 21.87 168 TYR A N 1
ATOM 1225 C CA . TYR A 1 168 ? 68.510 11.656 35.096 1.00 23.07 168 TYR A CA 1
ATOM 1226 C C . TYR A 1 168 ? 69.769 10.828 34.928 1.00 24.24 168 TYR A C 1
ATOM 1227 O O . TYR A 1 168 ? 70.869 11.373 34.835 1.00 24.96 168 TYR A O 1
ATOM 1236 N N . ASN A 1 169 ? 69.630 9.513 34.905 1.00 23.56 169 ASN A N 1
ATOM 1237 C CA . ASN A 1 169 ? 70.791 8.664 34.740 1.00 25.34 169 ASN A CA 1
ATOM 1238 C C . ASN A 1 169 ? 71.210 8.636 33.279 1.00 24.53 169 ASN A C 1
ATOM 1239 O O . ASN A 1 169 ? 70.954 7.656 32.570 1.00 26.60 169 ASN A O 1
ATOM 1244 N N . ILE A 1 170 ? 71.864 9.700 32.828 1.00 21.93 170 ILE A N 1
ATOM 1245 C CA . ILE A 1 170 ? 72.264 9.792 31.427 1.00 18.32 170 ILE A CA 1
ATOM 1246 C C . ILE A 1 170 ? 73.377 10.811 31.234 1.00 20.00 170 ILE A C 1
ATOM 1247 O O . ILE A 1 170 ? 73.520 11.734 32.044 1.00 21.54 170 ILE A O 1
ATOM 1252 N N . GLY A 1 171 ? 74.186 10.608 30.191 1.00 18.54 171 GLY A N 1
ATOM 1253 C CA . GLY A 1 171 ? 75.267 11.522 29.863 1.00 18.16 171 GLY A CA 1
ATOM 1254 C C . GLY A 1 171 ? 76.554 11.346 30.638 1.00 18.31 171 GLY A C 1
ATOM 1255 O O . GLY A 1 171 ? 76.609 10.593 31.608 1.00 20.16 171 GLY A O 1
ATOM 1256 N N . PRO A 1 172 ? 77.627 12.028 30.222 1.00 19.01 172 PRO A N 1
ATOM 1257 C CA . PRO A 1 172 ? 78.940 11.969 30.858 1.00 18.56 172 PRO A CA 1
ATOM 1258 C C . PRO A 1 172 ? 78.887 12.158 32.352 1.00 17.15 172 PRO A C 1
ATOM 1259 O O . PRO A 1 172 ? 79.350 11.315 33.098 1.00 21.58 172 PRO A O 1
ATOM 1263 N N . ALA A 1 173 ? 78.261 13.243 32.790 1.00 19.25 173 ALA A N 1
ATOM 1264 C CA . ALA A 1 173 ? 78.192 13.554 34.210 1.00 20.49 173 ALA A CA 1
ATOM 1265 C C . ALA A 1 173 ? 77.703 12.410 35.084 1.00 21.79 173 ALA A C 1
ATOM 1266 O O . ALA A 1 173 ? 78.259 12.175 36.150 1.00 23.39 173 ALA A O 1
ATOM 1268 N N . ALA A 1 174 ? 76.715 11.666 34.587 1.00 25.33 174 ALA A N 1
ATOM 1269 C CA . ALA A 1 174 ? 76.112 10.550 35.327 1.00 26.94 174 ALA A CA 1
ATOM 1270 C C . ALA A 1 174 ? 77.081 9.461 35.737 1.00 26.29 174 ALA A C 1
ATOM 1271 O O . ALA A 1 174 ? 76.840 8.753 36.705 1.00 27.21 174 ALA A O 1
ATOM 1273 N N . SER A 1 175 ? 78.173 9.321 35.002 1.00 25.82 175 SER A N 1
ATOM 1274 C CA . SER A 1 175 ? 79.154 8.294 35.321 1.00 27.61 175 SER A CA 1
ATOM 1275 C C . SER A 1 175 ? 80.393 8.836 36.012 1.00 26.94 175 SER A C 1
ATOM 1276 O O . SER A 1 175 ? 81.330 8.104 36.277 1.00 32.17 175 SER A O 1
ATOM 1279 N N . ARG A 1 176 ? 80.399 10.123 36.316 1.00 23.13 176 ARG A N 1
ATOM 1280 C CA . ARG A 1 176 ? 81.542 10.724 36.965 1.00 25.33 176 ARG A CA 1
ATOM 1281 C C . ARG A 1 176 ? 81.119 11.197 38.342 1.00 26.02 176 ARG A C 1
ATOM 1282 O O . ARG A 1 176 ? 81.168 12.379 38.655 1.00 27.91 176 ARG A O 1
ATOM 1290 N N . LEU A 1 177 ? 80.703 10.240 39.167 1.00 31.31 177 LEU A N 1
ATOM 1291 C CA . LEU A 1 177 ? 80.241 10.518 40.523 1.00 33.14 177 LEU A CA 1
ATOM 1292 C C . LEU A 1 177 ? 81.323 10.497 41.597 1.00 34.70 177 LEU A C 1
ATOM 1293 O O . LEU A 1 177 ? 81.070 10.870 42.736 1.00 35.76 177 LEU A O 1
ATOM 1298 N N . SER A 1 178 ? 82.525 10.054 41.263 1.00 37.13 178 SER A N 1
ATOM 1299 C CA . SER A 1 178 ? 83.576 10.037 42.268 1.00 41.97 178 SER A CA 1
ATOM 1300 C C . SER A 1 178 ? 84.891 10.569 41.738 1.00 42.48 178 SER A C 1
ATOM 1301 O O . SER A 1 178 ? 85.374 10.144 40.681 1.00 41.35 178 SER A O 1
ATOM 1304 N N . TYR A 1 179 ? 85.443 11.530 42.465 1.00 41.44 179 TYR A N 1
ATOM 1305 C CA . TYR A 1 179 ? 86.706 12.115 42.086 1.00 44.00 179 TYR A CA 1
ATOM 1306 C C . TYR A 1 179 ? 87.699 12.093 43.237 1.00 49.35 179 TYR A C 1
ATOM 1307 O O . TYR A 1 179 ? 87.498 12.769 44.259 1.00 49.83 179 TYR A O 1
ATOM 1316 N N . GLY A 1 180 ? 88.811 11.392 43.016 1.00 53.21 180 GLY A N 1
ATOM 1317 C CA . GLY A 1 180 ? 89.828 11.256 44.042 1.00 58.26 180 GLY A CA 1
ATOM 1318 C C . GLY A 1 180 ? 89.268 10.255 45.042 1.00 61.30 180 GLY A C 1
ATOM 1319 O O . GLY A 1 180 ? 89.001 9.091 44.690 1.00 62.10 180 GLY A O 1
ATOM 1320 N N . GLY A 1 181 ? 89.004 10.731 46.259 1.00 60.09 181 GLY A N 1
ATOM 1321 C CA . GLY A 1 181 ? 88.448 9.869 47.284 1.00 57.91 181 GLY A CA 1
ATOM 1322 C C . GLY A 1 181 ? 87.045 10.278 47.690 1.00 56.66 181 GLY A C 1
ATOM 1323 O O . GLY A 1 181 ? 86.566 9.876 48.747 1.00 58.54 181 GLY A O 1
ATOM 1324 N N . VAL A 1 182 ? 86.386 11.084 46.863 1.00 54.88 182 VAL A N 1
ATOM 1325 C CA . VAL A 1 182 ? 85.031 11.539 47.159 1.00 51.03 182 VAL A CA 1
ATOM 1326 C C . VAL A 1 182 ? 84.006 11.048 46.144 1.00 47.28 182 VAL A C 1
ATOM 1327 O O . VAL A 1 182 ? 84.186 11.179 44.937 1.00 45.99 182 VAL A O 1
ATOM 1331 N N . ASP A 1 183 ? 82.940 10.458 46.658 1.00 45.27 183 ASP A N 1
ATOM 1332 C CA . ASP A 1 183 ? 81.851 9.945 45.843 1.00 42.98 183 ASP A CA 1
ATOM 1333 C C . ASP A 1 183 ? 80.618 10.778 46.234 1.00 41.76 183 ASP A C 1
ATOM 1334 O O . ASP A 1 183 ? 80.292 10.904 47.420 1.00 41.94 183 ASP A O 1
ATOM 1339 N N . VAL A 1 184 ? 79.948 11.362 45.246 1.00 35.25 184 VAL A N 1
ATOM 1340 C CA . VAL A 1 184 ? 78.790 12.191 45.531 1.00 33.20 184 VAL A CA 1
ATOM 1341 C C . VAL A 1 184 ? 77.439 11.491 45.396 1.00 34.15 184 VAL A C 1
ATOM 1342 O O . VAL A 1 184 ? 76.391 12.150 45.510 1.00 33.74 184 VAL A O 1
ATOM 1346 N N . SER A 1 185 ? 77.451 10.169 45.188 1.00 32.19 185 SER A N 1
ATOM 1347 C CA . SER A 1 185 ? 76.205 9.418 45.036 1.00 30.70 185 SER A CA 1
ATOM 1348 C C . SER A 1 185 ? 75.262 9.662 46.205 1.00 31.03 185 SER A C 1
ATOM 1349 O O . SER A 1 185 ? 74.089 9.953 46.018 1.00 31.80 185 SER A O 1
ATOM 1352 N N . ASP A 1 186 ? 75.795 9.617 47.413 1.00 34.32 186 ASP A N 1
ATOM 1353 C CA . ASP A 1 186 ? 74.971 9.839 48.589 1.00 38.34 186 ASP A CA 1
ATOM 1354 C C . ASP A 1 186 ? 74.456 11.274 48.715 1.00 37.21 186 ASP A C 1
ATOM 1355 O O . ASP A 1 186 ? 73.597 11.557 49.552 1.00 39.48 186 ASP A O 1
ATOM 1360 N N . LYS A 1 187 ? 74.966 12.185 47.891 1.00 34.04 187 LYS A N 1
ATOM 1361 C CA . LYS A 1 187 ? 74.503 13.565 47.961 1.00 32.50 187 LYS A CA 1
ATOM 1362 C C . LYS A 1 187 ? 73.195 13.779 47.206 1.00 28.36 187 LYS A C 1
ATOM 1363 O O . LYS A 1 187 ? 72.532 14.793 47.400 1.00 29.16 187 LYS A O 1
ATOM 1369 N N . PHE A 1 188 ? 72.819 12.813 46.370 1.00 26.49 188 PHE A N 1
ATOM 1370 C CA . PHE A 1 188 ? 71.575 12.889 45.595 1.00 25.84 188 PHE A CA 1
ATOM 1371 C C . PHE A 1 188 ? 70.413 12.269 46.349 1.00 24.66 188 PHE A C 1
ATOM 1372 O O . PHE A 1 188 ? 70.600 11.330 47.106 1.00 26.93 188 PHE A O 1
ATOM 1380 N N . ASP A 1 189 ? 69.206 12.756 46.078 1.00 25.25 189 ASP A N 1
ATOM 1381 C CA . ASP A 1 189 ? 68.008 12.236 46.710 1.00 24.73 189 ASP A CA 1
ATOM 1382 C C . ASP A 1 189 ? 67.265 11.259 45.818 1.00 25.75 189 ASP A C 1
ATOM 1383 O O . ASP A 1 189 ? 66.560 10.375 46.322 1.00 27.61 189 ASP A O 1
ATOM 1388 N N . TYR A 1 190 ? 67.400 11.437 44.500 1.00 21.27 190 TYR A N 1
ATOM 1389 C CA . TYR A 1 190 ? 66.739 10.569 43.526 1.00 19.22 190 TYR A CA 1
ATOM 1390 C C . TYR A 1 190 ? 67.580 10.420 42.284 1.00 17.48 190 TYR A C 1
ATOM 1391 O O . TYR A 1 190 ? 68.426 11.262 41.995 1.00 17.25 190 TYR A O 1
ATOM 1400 N N . ALA A 1 191 ? 67.315 9.356 41.539 1.00 16.47 191 ALA A N 1
ATOM 1401 C CA . ALA A 1 191 ? 67.973 9.094 40.265 1.00 16.69 191 ALA A CA 1
ATOM 1402 C C . ALA A 1 191 ? 66.948 8.308 39.450 1.00 16.43 191 ALA A C 1
ATOM 1403 O O . ALA A 1 191 ? 66.283 7.418 39.976 1.00 17.57 191 ALA A O 1
ATOM 1405 N N . TRP A 1 192 ? 66.760 8.687 38.195 1.00 14.82 192 TRP A N 1
ATOM 1406 C CA . TRP A 1 192 ? 65.785 8.007 37.369 1.00 15.17 192 TRP A CA 1
ATOM 1407 C C . TRP A 1 192 ? 66.264 7.606 35.998 1.00 15.77 192 TRP A C 1
ATOM 1408 O O . TRP A 1 192 ? 67.199 8.178 35.430 1.00 15.18 192 TRP A O 1
ATOM 1419 N N . ASN A 1 193 ? 65.639 6.550 35.505 1.00 14.97 193 ASN A N 1
ATOM 1420 C CA . ASN A 1 193 ? 65.898 5.998 34.189 1.00 14.36 193 ASN A CA 1
ATOM 1421 C C . ASN A 1 193 ? 65.433 7.072 33.230 1.00 13.82 193 ASN A C 1
ATOM 1422 O O . ASN A 1 193 ? 64.351 7.622 33.377 1.00 11.30 193 ASN A O 1
ATOM 1427 N N . PRO A 1 194 ? 66.263 7.433 32.272 1.00 12.61 194 PRO A N 1
ATOM 1428 C CA . PRO A 1 194 ? 65.863 8.462 31.324 1.00 15.66 194 PRO A CA 1
ATOM 1429 C C . PRO A 1 194 ? 65.175 7.897 30.069 1.00 18.71 194 PRO A C 1
ATOM 1430 O O . PRO A 1 194 ? 64.687 8.662 29.226 1.00 17.94 194 PRO A O 1
ATOM 1434 N N . TYR A 1 195 ? 65.157 6.571 29.929 1.00 17.72 195 TYR A N 1
ATOM 1435 C CA . TYR A 1 195 ? 64.593 5.957 28.726 1.00 15.79 195 TYR A CA 1
ATOM 1436 C C . TYR A 1 195 ? 63.127 5.586 28.830 1.00 17.60 195 TYR A C 1
ATOM 1437 O O . TYR A 1 195 ? 62.798 4.522 29.352 1.00 19.06 195 TYR A O 1
ATOM 1446 N N . TYR A 1 196 ? 62.263 6.448 28.295 1.00 14.21 196 TYR A N 1
ATOM 1447 C CA . TYR A 1 196 ? 60.816 6.257 28.353 1.00 14.66 196 TYR A CA 1
ATOM 1448 C C . TYR A 1 196 ? 60.315 4.952 27.785 1.00 15.08 196 TYR A C 1
ATOM 1449 O O . TYR A 1 196 ? 60.794 4.462 26.763 1.00 14.73 196 TYR A O 1
ATOM 1458 N N . GLY A 1 197 ? 59.345 4.380 28.475 1.00 14.22 197 GLY A N 1
ATOM 1459 C CA . GLY A 1 197 ? 58.786 3.142 28.024 1.00 14.70 197 GLY A CA 1
ATOM 1460 C C . GLY A 1 197 ? 59.670 1.961 28.298 1.00 17.18 197 GLY A C 1
ATOM 1461 O O . GLY A 1 197 ? 59.378 0.891 27.761 1.00 20.62 197 GLY A O 1
ATOM 1462 N N . THR A 1 198 ? 60.745 2.124 29.078 1.00 18.78 198 THR A N 1
ATOM 1463 C CA . THR A 1 198 ? 61.619 0.982 29.410 1.00 16.46 198 THR A CA 1
ATOM 1464 C C . THR A 1 198 ? 61.869 0.866 30.902 1.00 19.20 198 THR A C 1
ATOM 1465 O O . THR A 1 198 ? 61.579 1.794 31.678 1.00 16.91 198 THR A O 1
ATOM 1469 N N . TRP A 1 199 ? 62.445 -0.276 31.278 1.00 18.28 199 TRP A N 1
ATOM 1470 C CA . TRP A 1 199 ? 62.808 -0.561 32.659 1.00 19.61 199 TRP A CA 1
ATOM 1471 C C . TRP A 1 199 ? 64.322 -0.638 32.668 1.00 18.97 199 TRP A C 1
ATOM 1472 O O . TRP A 1 199 ? 64.902 -1.444 31.945 1.00 20.74 199 TRP A O 1
ATOM 1483 N N . GLN A 1 200 ? 64.966 0.208 33.455 1.00 19.73 200 GLN A N 1
ATOM 1484 C CA . GLN A 1 200 ? 66.420 0.206 33.516 1.00 20.49 200 GLN A CA 1
ATOM 1485 C C . GLN A 1 200 ? 66.897 0.781 34.836 1.00 19.75 200 GLN A C 1
ATOM 1486 O O . GLN A 1 200 ? 66.810 1.978 35.057 1.00 18.52 200 GLN A O 1
ATOM 1492 N N . VAL A 1 201 ? 67.351 -0.099 35.723 1.00 20.67 201 VAL A N 1
ATOM 1493 C CA . VAL A 1 201 ? 67.807 0.297 37.047 1.00 20.16 201 VAL A CA 1
ATOM 1494 C C . VAL A 1 201 ? 69.022 1.200 36.971 1.00 21.58 201 VAL A C 1
ATOM 1495 O O . VAL A 1 201 ? 70.033 0.811 36.388 1.00 26.40 201 VAL A O 1
ATOM 1499 N N . PRO A 1 202 ? 68.942 2.417 37.541 1.00 21.67 202 PRO A N 1
ATOM 1500 C CA . PRO A 1 202 ? 70.106 3.299 37.480 1.00 24.00 202 PRO A CA 1
ATOM 1501 C C . PRO A 1 202 ? 71.282 2.636 38.195 1.00 29.17 202 PRO A C 1
ATOM 1502 O O . PRO A 1 202 ? 71.119 2.025 39.258 1.00 31.14 202 PRO A O 1
ATOM 1506 N N . GLY A 1 203 ? 72.461 2.726 37.592 1.00 32.65 203 GLY A N 1
ATOM 1507 C CA . GLY A 1 203 ? 73.631 2.122 38.202 1.00 37.47 203 GLY A CA 1
ATOM 1508 C C . GLY A 1 203 ? 74.230 2.884 39.377 1.00 40.02 203 GLY A C 1
ATOM 1509 O O . GLY A 1 203 ? 75.293 2.494 39.864 1.00 46.74 203 GLY A O 1
ATOM 1510 N N . ILE A 1 204 ? 73.572 3.941 39.856 1.00 38.02 204 ILE A N 1
ATOM 1511 C CA . ILE A 1 204 ? 74.106 4.725 40.966 1.00 35.21 204 ILE A CA 1
ATOM 1512 C C . ILE A 1 204 ? 73.742 4.173 42.340 1.00 36.75 204 ILE A C 1
ATOM 1513 O O . ILE A 1 204 ? 72.645 3.674 42.558 1.00 37.65 204 ILE A O 1
ATOM 1518 N N . ALA A 1 205 ? 74.696 4.245 43.259 1.00 37.95 205 ALA A N 1
ATOM 1519 C CA . ALA A 1 205 ? 74.535 3.721 44.618 1.00 37.65 205 ALA A CA 1
ATOM 1520 C C . ALA A 1 205 ? 73.555 4.412 45.560 1.00 36.76 205 ALA A C 1
ATOM 1521 O O . ALA A 1 205 ? 73.960 4.983 46.579 1.00 41.62 205 ALA A O 1
ATOM 1523 N N . LEU A 1 206 ? 72.269 4.350 45.232 1.00 34.85 206 LEU A N 1
ATOM 1524 C CA . LEU A 1 206 ? 71.228 4.925 46.084 1.00 30.87 206 LEU A CA 1
ATOM 1525 C C . LEU A 1 206 ? 70.358 3.744 46.458 1.00 29.35 206 LEU A C 1
ATOM 1526 O O . LEU A 1 206 ? 70.392 2.716 45.785 1.00 29.78 206 LEU A O 1
ATOM 1531 N N . PRO A 1 207 ? 69.657 3.828 47.597 1.00 27.96 207 PRO A N 1
ATOM 1532 C CA . PRO A 1 207 ? 68.794 2.717 47.985 1.00 26.34 207 PRO A CA 1
ATOM 1533 C C . PRO A 1 207 ? 67.616 2.636 47.011 1.00 25.15 207 PRO A C 1
ATOM 1534 O O . PRO A 1 207 ? 67.268 3.628 46.368 1.00 24.76 207 PRO A O 1
ATOM 1538 N N . LYS A 1 208 ? 66.991 1.468 46.924 1.00 21.73 208 LYS A N 1
ATOM 1539 C CA . LYS A 1 208 ? 65.869 1.264 46.011 1.00 20.59 208 LYS A CA 1
ATOM 1540 C C . LYS A 1 208 ? 64.741 2.264 46.190 1.00 21.20 208 LYS A C 1
ATOM 1541 O O . LYS A 1 208 ? 64.017 2.581 45.233 1.00 21.14 208 LYS A O 1
ATOM 1547 N N . ALA A 1 209 ? 64.590 2.753 47.417 1.00 19.13 209 ALA A N 1
ATOM 1548 C CA . ALA A 1 209 ? 63.543 3.697 47.736 1.00 18.83 209 ALA A CA 1
ATOM 1549 C C . ALA A 1 209 ? 63.777 5.035 47.061 1.00 19.00 209 ALA A C 1
ATOM 1550 O O . ALA A 1 209 ? 62.867 5.867 47.019 1.00 21.40 209 ALA A O 1
ATOM 1552 N N . GLN A 1 210 ? 65.001 5.259 46.591 1.00 17.61 210 GLN A N 1
ATOM 1553 C CA . GLN A 1 210 ? 65.349 6.526 45.956 1.00 19.38 210 GLN A CA 1
ATOM 1554 C C . GLN A 1 210 ? 65.628 6.383 44.489 1.00 20.81 210 GLN A C 1
ATOM 1555 O O . GLN A 1 210 ? 66.146 7.315 43.854 1.00 19.90 210 GLN A O 1
ATOM 1561 N N . LEU A 1 211 ? 65.246 5.238 43.927 1.00 17.70 211 LEU A N 1
ATOM 1562 C CA . LEU A 1 211 ? 65.505 5.003 42.520 1.00 17.24 211 LEU A CA 1
ATOM 1563 C C . LEU A 1 211 ? 64.263 4.721 41.682 1.00 17.18 211 LEU A C 1
ATOM 1564 O O . LEU A 1 211 ? 63.285 4.125 42.153 1.00 13.34 211 LEU A O 1
ATOM 1569 N N . SER A 1 212 ? 64.315 5.156 40.429 1.00 15.82 212 SER A N 1
ATOM 1570 C CA . SER A 1 212 ? 63.213 4.941 39.504 1.00 15.67 212 SER A CA 1
ATOM 1571 C C . SER A 1 212 ? 63.664 4.204 38.241 1.00 14.60 212 SER A C 1
ATOM 1572 O O . SER A 1 212 ? 64.053 4.838 37.260 1.00 14.72 212 SER A O 1
ATOM 1575 N N . PRO A 1 213 ? 63.609 2.860 38.239 1.00 12.54 213 PRO A N 1
ATOM 1576 C CA . PRO A 1 213 ? 64.031 2.133 37.040 1.00 13.59 213 PRO A CA 1
ATOM 1577 C C . PRO A 1 213 ? 63.026 2.315 35.901 1.00 12.95 213 PRO A C 1
ATOM 1578 O O . PRO A 1 213 ? 63.373 2.182 34.740 1.00 17.07 213 PRO A O 1
ATOM 1582 N N . ALA A 1 214 ? 61.780 2.614 36.241 1.00 12.51 214 ALA A N 1
ATOM 1583 C CA . ALA A 1 214 ? 60.731 2.815 35.240 1.00 14.33 214 ALA A CA 1
ATOM 1584 C C . ALA A 1 214 ? 60.650 4.289 34.829 1.00 17.18 214 ALA A C 1
ATOM 1585 O O . ALA A 1 214 ? 60.818 5.187 35.658 1.00 15.61 214 ALA A O 1
ATOM 1587 N N . ALA A 1 215 ? 60.387 4.528 33.552 1.00 18.34 215 ALA A N 1
ATOM 1588 C CA . ALA A 1 215 ? 60.241 5.875 33.014 1.00 17.56 215 ALA A CA 1
ATOM 1589 C C . ALA A 1 215 ? 59.188 5.781 31.916 1.00 15.99 215 ALA A C 1
ATOM 1590 O O . ALA A 1 215 ? 59.230 4.864 31.111 1.00 19.28 215 ALA A O 1
ATOM 1592 N N . VAL A 1 216 ? 58.206 6.676 31.920 1.00 11.87 216 VAL A N 1
ATOM 1593 C CA . VAL A 1 216 ? 57.178 6.680 30.887 1.00 10.01 216 VAL A CA 1
ATOM 1594 C C . VAL A 1 216 ? 56.854 8.083 30.408 1.00 10.57 216 VAL A C 1
ATOM 1595 O O . VAL A 1 216 ? 57.120 9.058 31.096 1.00 13.04 216 VAL A O 1
ATOM 1599 N N . GLU A 1 217 ? 56.335 8.184 29.197 1.00 8.96 217 GLU A N 1
ATOM 1600 C CA . GLU A 1 217 ? 55.924 9.477 28.699 1.00 10.09 217 GLU A CA 1
ATOM 1601 C C . GLU A 1 217 ? 54.431 9.408 28.636 1.00 8.24 217 GLU A C 1
ATOM 1602 O O . GLU A 1 217 ? 53.886 8.604 27.873 1.00 12.39 217 GLU A O 1
ATOM 1608 N N . ILE A 1 218 ? 53.761 10.211 29.459 1.00 12.24 218 ILE A N 1
ATOM 1609 C CA . ILE A 1 218 ? 52.300 10.223 29.514 1.00 15.21 218 ILE A CA 1
ATOM 1610 C C . ILE A 1 218 ? 51.713 10.571 28.152 1.00 16.34 218 ILE A C 1
ATOM 1611 O O . ILE A 1 218 ? 52.091 11.567 27.559 1.00 17.02 218 ILE A O 1
ATOM 1616 N N . GLY A 1 219 ? 50.823 9.719 27.645 1.00 17.94 219 GLY A N 1
ATOM 1617 C CA . GLY A 1 219 ? 50.201 9.982 26.352 1.00 18.80 219 GLY A CA 1
ATOM 1618 C C . GLY A 1 219 ? 50.971 9.457 25.149 1.00 20.28 219 GLY A C 1
ATOM 1619 O O . GLY A 1 219 ? 50.516 9.610 24.007 1.00 24.62 219 GLY A O 1
ATOM 1620 N N . ARG A 1 220 ? 52.138 8.857 25.386 1.00 16.72 220 ARG A N 1
ATOM 1621 C CA . ARG A 1 220 ? 52.970 8.314 24.316 1.00 14.13 220 ARG A CA 1
ATOM 1622 C C . ARG A 1 220 ? 53.180 6.826 24.583 1.00 14.60 220 ARG A C 1
ATOM 1623 O O . ARG A 1 220 ? 52.768 6.002 23.792 1.00 15.62 220 ARG A O 1
ATOM 1631 N N . THR A 1 221 ? 53.776 6.500 25.722 1.00 15.84 221 THR A N 1
ATOM 1632 C CA . THR A 1 221 ? 54.007 5.115 26.093 1.00 13.33 221 THR A CA 1
ATOM 1633 C C . THR A 1 221 ? 52.651 4.437 26.243 1.00 13.02 221 THR A C 1
ATOM 1634 O O . THR A 1 221 ? 51.737 5.010 26.824 1.00 14.98 221 THR A O 1
ATOM 1638 N N . SER A 1 222 ? 52.519 3.205 25.773 1.00 13.93 222 SER A N 1
ATOM 1639 C CA . SER A 1 222 ? 51.238 2.524 25.875 1.00 15.06 222 SER A CA 1
ATOM 1640 C C . SER A 1 222 ? 50.771 2.366 27.307 1.00 15.44 222 SER A C 1
ATOM 1641 O O . SER A 1 222 ? 51.576 2.212 28.227 1.00 18.82 222 SER A O 1
ATOM 1644 N N . ARG A 1 223 ? 49.460 2.431 27.509 1.00 15.89 223 ARG A N 1
ATOM 1645 C CA . ARG A 1 223 ? 48.898 2.277 28.852 1.00 16.57 223 ARG A CA 1
ATOM 1646 C C . ARG A 1 223 ? 49.249 0.927 29.464 1.00 14.38 223 ARG A C 1
ATOM 1647 O O . ARG A 1 223 ? 49.512 0.837 30.663 1.00 14.17 223 ARG A O 1
ATOM 1655 N N . SER A 1 224 ? 49.283 -0.115 28.637 1.00 15.17 224 SER A N 1
ATOM 1656 C CA . SER A 1 224 ? 49.621 -1.451 29.113 1.00 17.78 224 SER A CA 1
ATOM 1657 C C . SER A 1 224 ? 51.066 -1.446 29.571 1.00 14.56 224 SER A C 1
ATOM 1658 O O . SER A 1 224 ? 51.408 -2.093 30.530 1.00 16.69 224 SER A O 1
ATOM 1661 N N . THR A 1 225 ? 51.930 -0.740 28.864 1.00 18.16 225 THR A N 1
ATOM 1662 C CA . THR A 1 225 ? 53.325 -0.654 29.288 1.00 15.74 225 THR A CA 1
ATOM 1663 C C . THR A 1 225 ? 53.449 0.235 30.510 1.00 15.83 225 THR A C 1
ATOM 1664 O O . THR A 1 225 ? 54.290 -0.018 31.364 1.00 17.18 225 THR A O 1
ATOM 1668 N N . VAL A 1 226 ? 52.592 1.254 30.604 1.00 18.19 226 VAL A N 1
ATOM 1669 C CA . VAL A 1 226 ? 52.592 2.146 31.758 1.00 16.58 226 VAL A CA 1
ATOM 1670 C C . VAL A 1 226 ? 52.217 1.320 32.989 1.00 19.00 226 VAL A C 1
ATOM 1671 O O . VAL A 1 226 ? 52.898 1.395 34.015 1.00 15.19 226 VAL A O 1
ATOM 1675 N N . ALA A 1 227 ? 51.174 0.498 32.868 1.00 16.08 227 ALA A N 1
ATOM 1676 C CA . ALA A 1 227 ? 50.720 -0.337 33.973 1.00 18.25 227 ALA A CA 1
ATOM 1677 C C . ALA A 1 227 ? 51.728 -1.435 34.359 1.00 20.78 227 ALA A C 1
ATOM 1678 O O . ALA A 1 227 ? 51.984 -1.654 35.548 1.00 23.37 227 ALA A O 1
ATOM 1680 N N . ASP A 1 228 ? 52.352 -2.072 33.370 1.00 21.40 228 ASP A N 1
ATOM 1681 C CA . ASP A 1 228 ? 53.343 -3.124 33.640 1.00 22.25 228 ASP A CA 1
ATOM 1682 C C . ASP A 1 228 ? 54.613 -2.592 34.364 1.00 20.83 228 ASP A C 1
ATOM 1683 O O . ASP A 1 228 ? 55.191 -3.261 35.226 1.00 17.64 228 ASP A O 1
ATOM 1688 N N . LEU A 1 229 ? 55.034 -1.377 34.028 1.00 17.53 229 LEU A N 1
ATOM 1689 C CA . LEU A 1 229 ? 56.220 -0.793 34.635 1.00 15.54 229 LEU A CA 1
ATOM 1690 C C . LEU A 1 229 ? 55.959 -0.275 36.036 1.00 14.46 229 LEU A C 1
ATOM 1691 O O . LEU A 1 229 ? 56.878 -0.188 36.842 1.00 16.28 229 LEU A O 1
ATOM 1696 N N . ALA A 1 230 ? 54.704 0.078 36.312 1.00 16.25 230 ALA A N 1
ATOM 1697 C CA . ALA A 1 230 ? 54.280 0.569 37.631 1.00 14.13 230 ALA A CA 1
ATOM 1698 C C . ALA A 1 230 ? 54.175 -0.642 38.560 1.00 13.57 230 ALA A C 1
ATOM 1699 O O . ALA A 1 230 ? 54.556 -0.587 39.721 1.00 15.55 230 ALA A O 1
ATOM 1701 N N . ARG A 1 231 ? 53.654 -1.739 38.026 1.00 12.40 231 ARG A N 1
ATOM 1702 C CA . ARG A 1 231 ? 53.519 -2.971 38.777 1.00 13.28 231 ARG A CA 1
ATOM 1703 C C . ARG A 1 231 ? 54.887 -3.515 39.102 1.00 14.69 231 ARG A C 1
ATOM 1704 O O . ARG A 1 231 ? 55.138 -3.981 40.207 1.00 18.55 231 ARG A O 1
ATOM 1712 N N . ARG A 1 232 ? 55.771 -3.460 38.126 1.00 16.42 232 ARG A N 1
ATOM 1713 C CA . ARG A 1 232 ? 57.116 -3.942 38.310 1.00 17.48 232 ARG A CA 1
ATOM 1714 C C . ARG A 1 232 ? 57.870 -3.119 39.359 1.00 19.54 232 ARG A C 1
ATOM 1715 O O . ARG A 1 232 ? 58.688 -3.660 40.103 1.00 20.11 232 ARG A O 1
ATOM 1723 N N . THR A 1 233 ? 57.567 -1.822 39.451 1.00 20.27 233 THR A N 1
ATOM 1724 C CA . THR A 1 233 ? 58.216 -0.943 40.435 1.00 19.00 233 THR A CA 1
ATOM 1725 C C . THR A 1 233 ? 57.883 -1.417 41.852 1.00 23.03 233 THR A C 1
ATOM 1726 O O . THR A 1 233 ? 58.743 -1.465 42.738 1.00 18.92 233 THR A O 1
ATOM 1730 N N . VAL A 1 234 ? 56.612 -1.754 42.037 1.00 21.82 234 VAL A N 1
ATOM 1731 C CA . VAL A 1 234 ? 56.063 -2.229 43.298 1.00 23.00 234 VAL A CA 1
ATOM 1732 C C . VAL A 1 234 ? 56.582 -3.647 43.641 1.00 20.94 234 VAL A C 1
ATOM 1733 O O . VAL A 1 234 ? 57.048 -3.889 44.756 1.00 21.92 234 VAL A O 1
ATOM 1737 N N . ASP A 1 235 ? 56.536 -4.546 42.657 1.00 21.56 235 ASP A N 1
ATOM 1738 C CA . ASP A 1 235 ? 57.001 -5.927 42.822 1.00 21.91 235 ASP A CA 1
ATOM 1739 C C . ASP A 1 235 ? 58.427 -5.954 43.333 1.00 23.87 235 ASP A C 1
ATOM 1740 O O . ASP A 1 235 ? 58.719 -6.606 44.330 1.00 26.10 235 ASP A O 1
ATOM 1745 N N . GLU A 1 236 ? 59.307 -5.234 42.635 1.00 22.99 236 GLU A N 1
ATOM 1746 C CA . GLU A 1 236 ? 60.724 -5.174 42.970 1.00 23.28 236 GLU A CA 1
ATOM 1747 C C . GLU A 1 236 ? 61.104 -4.247 44.121 1.00 20.56 236 GLU A C 1
ATOM 1748 O O . GLU A 1 236 ? 62.292 -4.090 44.415 1.00 23.30 236 GLU A O 1
ATOM 1754 N N . GLY A 1 237 ? 60.116 -3.579 44.714 1.00 19.22 237 GLY A N 1
ATOM 1755 C CA . GLY A 1 237 ? 60.392 -2.708 45.844 1.00 19.46 237 GLY A CA 1
ATOM 1756 C C . GLY A 1 237 ? 61.109 -1.385 45.616 1.00 22.18 237 GLY A C 1
ATOM 1757 O O . GLY A 1 237 ? 61.908 -0.958 46.477 1.00 22.70 237 GLY A O 1
ATOM 1758 N N . TYR A 1 238 ? 60.877 -0.735 44.472 1.00 20.51 238 TYR A N 1
ATOM 1759 C CA . TYR A 1 238 ? 61.492 0.569 44.226 1.00 18.13 238 TYR A CA 1
ATOM 1760 C C . TYR A 1 238 ? 60.531 1.613 44.710 1.00 14.88 238 TYR A C 1
ATOM 1761 O O . TYR A 1 238 ? 59.328 1.413 44.698 1.00 15.84 238 TYR A O 1
ATOM 1770 N N . GLY A 1 239 ? 61.061 2.735 45.150 1.00 18.68 239 GLY A N 1
ATOM 1771 C CA . GLY A 1 239 ? 60.192 3.753 45.698 1.00 17.01 239 GLY A CA 1
ATOM 1772 C C . GLY A 1 239 ? 59.861 4.977 44.879 1.00 18.19 239 GLY A C 1
ATOM 1773 O O . GLY A 1 239 ? 59.181 5.848 45.405 1.00 16.96 239 GLY A O 1
ATOM 1774 N N . VAL A 1 240 ? 60.269 5.032 43.613 1.00 18.86 240 VAL A N 1
ATOM 1775 C CA . VAL A 1 240 ? 60.008 6.194 42.736 1.00 14.51 240 VAL A CA 1
ATOM 1776 C C . VAL A 1 240 ? 59.469 5.703 41.394 1.00 16.16 240 VAL A C 1
ATOM 1777 O O . VAL A 1 240 ? 59.867 4.641 40.912 1.00 17.89 240 VAL A O 1
ATOM 1781 N N . TYR A 1 241 ? 58.630 6.513 40.758 1.00 15.28 241 TYR A N 1
ATOM 1782 C CA . TYR A 1 241 ? 58.062 6.182 39.449 1.00 16.15 241 TYR A CA 1
ATOM 1783 C C . TYR A 1 241 ? 58.043 7.480 38.623 1.00 18.41 241 TYR A C 1
ATOM 1784 O O . TYR A 1 241 ? 57.218 8.374 38.870 1.00 17.95 241 TYR A O 1
ATOM 1793 N N 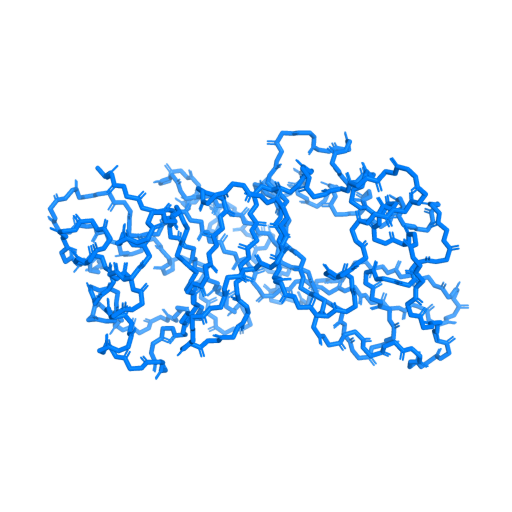. LEU A 1 242 ? 58.949 7.574 37.652 1.00 18.54 242 LEU A N 1
ATOM 1794 C CA . LEU A 1 242 ? 59.087 8.763 36.815 1.00 18.61 242 LEU A CA 1
ATOM 1795 C C . LEU A 1 242 ? 58.110 8.765 35.666 1.00 17.48 242 LEU A C 1
ATOM 1796 O O . LEU A 1 242 ? 57.967 7.804 34.933 1.00 16.65 242 LEU A O 1
ATOM 1801 N N . THR A 1 243 ? 57.527 9.921 35.466 1.00 17.09 243 THR A N 1
ATOM 1802 C CA . THR A 1 243 ? 56.536 10.152 34.447 1.00 15.46 243 THR A CA 1
ATOM 1803 C C . THR A 1 243 ? 56.979 11.406 33.688 1.00 17.34 243 THR A C 1
ATOM 1804 O O . THR A 1 243 ? 57.524 12.356 34.282 1.00 19.98 243 THR A O 1
ATOM 1808 N N . TYR A 1 244 ? 56.716 11.451 32.394 1.00 17.32 244 TYR A N 1
ATOM 1809 C CA . TYR A 1 244 ? 57.150 12.598 31.620 1.00 14.61 244 TYR A CA 1
ATOM 1810 C C . TYR A 1 244 ? 56.153 13.171 30.643 1.00 14.65 244 TYR A C 1
ATOM 1811 O O . TYR A 1 244 ? 55.446 12.443 29.960 1.00 14.68 244 TYR A O 1
ATOM 1820 N N . ASN A 1 245 ? 56.091 14.496 30.629 1.00 14.92 245 ASN A N 1
ATOM 1821 C CA . ASN A 1 245 ? 55.275 15.252 29.697 1.00 16.42 245 ASN A CA 1
ATOM 1822 C C . ASN A 1 245 ? 53.751 15.265 29.838 1.00 15.28 245 ASN A C 1
ATOM 1823 O O . ASN A 1 245 ? 53.030 15.100 28.863 1.00 21.15 245 ASN A O 1
ATOM 1828 N N . LEU A 1 246 ? 53.264 15.484 31.045 1.00 15.23 246 LEU A N 1
ATOM 1829 C CA . LEU A 1 246 ? 51.831 15.594 31.280 1.00 17.52 246 LEU A CA 1
ATOM 1830 C C . LEU A 1 246 ? 51.438 16.914 30.609 1.00 17.89 246 LEU A C 1
ATOM 1831 O O . LEU A 1 246 ? 52.111 17.927 30.775 1.00 17.87 246 LEU A O 1
ATOM 1836 N N . ASP A 1 247 ? 50.416 16.888 29.777 1.00 18.51 247 ASP A N 1
ATOM 1837 C CA . ASP A 1 247 ? 49.997 18.111 29.129 1.00 19.59 247 ASP A CA 1
ATOM 1838 C C . ASP A 1 247 ? 48.635 18.529 29.686 1.00 20.93 247 ASP A C 1
ATOM 1839 O O . ASP A 1 247 ? 48.233 18.034 30.734 1.00 23.64 247 ASP A O 1
ATOM 1844 N N . GLY A 1 248 ? 47.906 19.382 28.966 1.00 24.30 248 GLY A N 1
ATOM 1845 C CA . GLY A 1 248 ? 46.610 19.848 29.438 1.00 22.73 248 GLY A CA 1
ATOM 1846 C C . GLY A 1 248 ? 45.385 19.087 28.963 1.00 23.00 248 GLY A C 1
ATOM 1847 O O . GLY A 1 248 ? 44.256 19.523 29.206 1.00 26.00 248 GLY A O 1
ATOM 1848 N N . GLY A 1 249 ? 45.592 17.973 28.271 1.00 22.36 249 GLY A N 1
ATOM 1849 C CA . GLY A 1 249 ? 44.466 17.198 27.791 1.00 23.04 249 GLY A CA 1
ATOM 1850 C C . GLY A 1 249 ? 43.968 16.293 28.890 1.00 24.98 249 GLY A C 1
ATOM 1851 O O . GLY A 1 249 ? 44.527 16.277 29.992 1.00 27.12 249 GLY A O 1
ATOM 1852 N N . ASP A 1 250 ? 42.931 15.519 28.594 1.00 27.67 250 ASP A N 1
ATOM 1853 C CA . ASP A 1 250 ? 42.377 14.585 29.570 1.00 30.95 250 ASP A CA 1
ATOM 1854 C C . ASP A 1 250 ? 43.179 13.271 29.542 1.00 30.14 250 ASP A C 1
ATOM 1855 O O . ASP A 1 250 ? 42.894 12.345 28.764 1.00 29.13 250 ASP A O 1
ATOM 1860 N N . ARG A 1 251 ? 44.174 13.216 30.420 1.00 29.12 251 ARG A N 1
ATOM 1861 C CA . ARG A 1 251 ? 45.076 12.080 30.546 1.00 28.26 251 ARG A CA 1
ATOM 1862 C C . ARG A 1 251 ? 44.674 11.107 31.666 1.00 28.32 251 ARG A C 1
ATOM 1863 O O . ARG A 1 251 ? 45.473 10.266 32.076 1.00 29.44 251 ARG A O 1
ATOM 1871 N N . THR A 1 252 ? 43.432 11.183 32.132 1.00 26.12 252 THR A N 1
ATOM 1872 C CA . THR A 1 252 ? 42.956 10.333 33.226 1.00 26.87 252 THR A CA 1
ATOM 1873 C C . THR A 1 252 ? 43.221 8.832 33.108 1.00 24.44 252 THR A C 1
ATOM 1874 O O . THR A 1 252 ? 43.581 8.184 34.082 1.00 27.50 252 THR A O 1
ATOM 1878 N N . ALA A 1 253 ? 43.016 8.285 31.924 1.00 21.80 253 ALA A N 1
ATOM 1879 C CA . ALA A 1 253 ? 43.230 6.869 31.686 1.00 19.10 253 ALA A CA 1
ATOM 1880 C C . ALA A 1 253 ? 44.720 6.514 31.794 1.00 20.25 253 ALA A C 1
ATOM 1881 O O . ALA A 1 253 ? 45.097 5.472 32.345 1.00 19.06 253 ALA A O 1
ATOM 1883 N N . ASP A 1 254 ? 45.567 7.411 31.305 1.00 19.96 254 ASP A N 1
ATOM 1884 C CA . ASP A 1 254 ? 47.008 7.186 31.330 1.00 20.76 254 ASP A CA 1
ATOM 1885 C C . ASP A 1 254 ? 47.488 7.241 32.754 1.00 20.23 254 ASP A C 1
ATOM 1886 O O . ASP A 1 254 ? 48.272 6.403 33.197 1.00 21.41 254 ASP A O 1
ATOM 1891 N N . VAL A 1 255 ? 46.970 8.212 33.491 1.00 17.03 255 VAL A N 1
ATOM 1892 C CA . VAL A 1 255 ? 47.331 8.379 34.876 1.00 16.77 255 VAL A CA 1
ATOM 1893 C C . VAL A 1 255 ? 46.813 7.173 35.672 1.00 20.53 255 VAL A C 1
ATOM 1894 O O . VAL A 1 255 ? 47.577 6.517 36.382 1.00 22.24 255 VAL A O 1
ATOM 1898 N N . SER A 1 256 ? 45.538 6.829 35.505 1.00 20.58 256 SER A N 1
ATOM 1899 C CA . SER A 1 256 ? 44.966 5.693 36.230 1.00 20.68 256 SER A CA 1
ATOM 1900 C C . SER A 1 256 ? 45.736 4.413 35.969 1.00 21.58 256 SER A C 1
ATOM 1901 O O . SER A 1 256 ? 45.901 3.604 36.892 1.00 23.42 256 SER A O 1
ATOM 1904 N N . ALA A 1 257 ? 46.237 4.248 34.745 1.00 17.30 257 ALA A N 1
ATOM 1905 C CA . ALA A 1 257 ? 47.024 3.071 34.386 1.00 16.40 257 ALA A CA 1
ATOM 1906 C C . ALA A 1 257 ? 48.165 2.813 35.401 1.00 18.94 257 ALA A C 1
ATOM 1907 O O . ALA A 1 257 ? 48.527 1.656 35.664 1.00 18.12 257 ALA A O 1
ATOM 1909 N N . PHE A 1 258 ? 48.766 3.876 35.940 1.00 17.00 258 PHE A N 1
ATOM 1910 C CA . PHE A 1 258 ? 49.812 3.667 36.932 1.00 17.42 258 PHE A CA 1
ATOM 1911 C C . PHE A 1 258 ? 49.372 3.835 38.389 1.00 17.32 258 PHE A C 1
ATOM 1912 O O . PHE A 1 258 ? 49.988 3.249 39.269 1.00 21.51 258 PHE A O 1
ATOM 1920 N N . THR A 1 259 ? 48.323 4.620 38.668 1.00 20.08 259 THR A N 1
ATOM 1921 C CA . THR A 1 259 ? 47.888 4.783 40.065 1.00 19.30 259 THR A CA 1
ATOM 1922 C C . THR A 1 259 ? 47.232 3.494 40.562 1.00 23.59 259 THR A C 1
ATOM 1923 O O . THR A 1 259 ? 47.339 3.158 41.747 1.00 23.98 259 THR A O 1
ATOM 1927 N N . ARG A 1 260 ? 46.566 2.758 39.670 1.00 24.50 260 ARG A N 1
ATOM 1928 C CA . ARG A 1 260 ? 45.961 1.492 40.082 1.00 28.29 260 ARG A CA 1
ATOM 1929 C C . ARG A 1 260 ? 47.029 0.549 40.624 1.00 25.55 260 ARG A C 1
ATOM 1930 O O . ARG A 1 260 ? 46.837 -0.096 41.651 1.00 24.36 260 ARG A O 1
ATOM 1938 N N . GLU A 1 261 ? 48.178 0.527 39.947 1.00 23.89 261 GLU A N 1
ATOM 1939 C CA . GLU A 1 261 ? 49.292 -0.328 40.313 1.00 20.15 261 GLU A CA 1
ATOM 1940 C C . GLU A 1 261 ? 50.099 0.172 41.506 1.00 22.33 261 GLU A C 1
ATOM 1941 O O . GLU A 1 261 ? 50.413 -0.598 42.413 1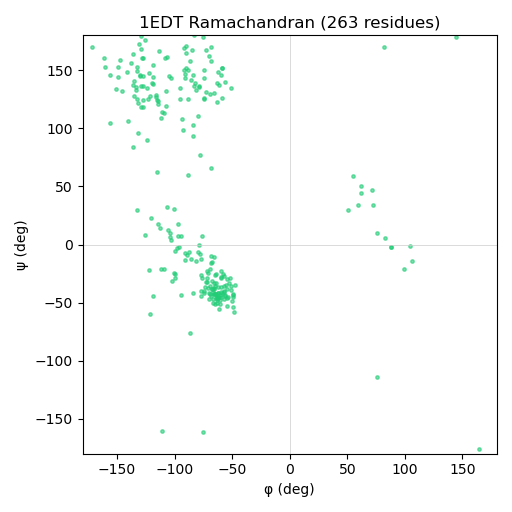.00 21.88 261 GLU A O 1
ATOM 1947 N N . LEU A 1 262 ? 50.394 1.468 41.527 1.00 20.29 262 LEU A N 1
ATOM 1948 C CA . LEU A 1 262 ? 51.181 2.045 42.610 1.00 22.57 262 LEU A CA 1
ATOM 1949 C C . LEU A 1 262 ? 50.413 2.208 43.910 1.00 23.29 262 LEU A C 1
ATOM 1950 O O . LEU A 1 262 ? 50.978 2.014 44.985 1.00 24.88 262 LEU A O 1
ATOM 1955 N N . TYR A 1 263 ? 49.153 2.629 43.812 1.00 24.77 263 TYR A N 1
ATOM 1956 C CA . TYR A 1 263 ? 48.342 2.900 44.999 1.00 26.49 263 TYR A CA 1
ATOM 1957 C C . TYR A 1 263 ? 47.001 2.169 45.068 1.00 28.71 263 TYR A C 1
ATOM 1958 O O . TYR A 1 263 ? 46.168 2.504 45.916 1.00 32.89 263 TYR A O 1
ATOM 1967 N N . GLY A 1 264 ? 46.756 1.233 44.157 1.00 29.06 264 GLY A N 1
ATOM 1968 C CA . GLY A 1 264 ? 45.494 0.510 44.189 1.00 27.58 264 GLY A CA 1
ATOM 1969 C C . GLY A 1 264 ? 44.273 1.402 44.063 1.00 30.47 264 GLY A C 1
ATOM 1970 O O . GLY A 1 264 ? 43.216 1.114 44.635 1.00 31.87 264 GLY A O 1
ATOM 1971 N N . SER A 1 265 ? 44.401 2.478 43.292 1.00 29.94 265 SER A N 1
ATOM 1972 C CA . SER A 1 265 ? 43.301 3.403 43.079 1.00 28.63 265 SER A CA 1
ATOM 1973 C C . SER A 1 265 ? 43.376 4.040 41.700 1.00 28.11 265 SER A C 1
ATOM 1974 O O . SER A 1 265 ? 44.450 4.280 41.168 1.00 29.40 265 SER A O 1
ATOM 1977 N N . GLU A 1 266 ? 42.227 4.273 41.098 1.00 30.41 266 GLU A N 1
ATOM 1978 C CA . GLU A 1 266 ? 42.204 4.925 39.806 1.00 31.53 266 GLU A CA 1
ATOM 1979 C C . GLU A 1 266 ? 42.256 6.408 40.131 1.00 29.13 266 GLU A C 1
ATOM 1980 O O . GLU A 1 266 ? 42.104 6.793 41.305 1.00 22.86 266 GLU A O 1
ATOM 1986 N N . ALA A 1 267 ? 42.513 7.224 39.113 1.00 26.24 267 ALA A N 1
ATO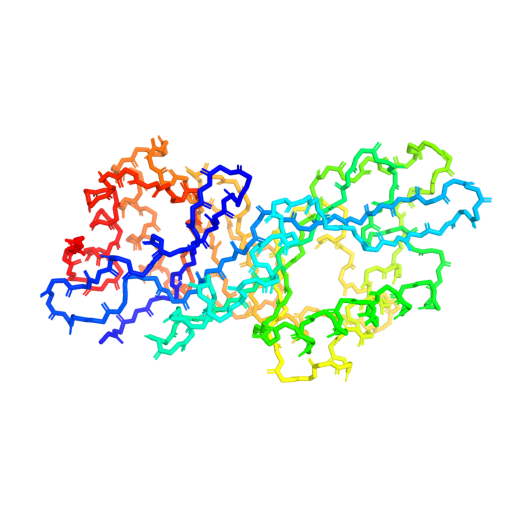M 1987 C CA . ALA A 1 267 ? 42.638 8.664 39.288 1.00 27.03 267 ALA A CA 1
ATOM 1988 C C . ALA A 1 267 ? 41.462 9.427 38.753 1.00 27.44 267 ALA A C 1
ATOM 1989 O O . ALA A 1 267 ? 40.708 8.928 37.924 1.00 27.89 267 ALA A O 1
ATOM 1991 N N . VAL A 1 268 ? 41.337 10.665 39.207 1.00 30.49 268 VAL A N 1
ATOM 1992 C CA . VAL A 1 268 ? 40.261 11.524 38.755 1.00 34.77 268 VAL A CA 1
ATOM 1993 C C . VAL A 1 268 ? 40.806 12.911 38.439 1.00 33.83 268 VAL A C 1
ATOM 1994 O O . VAL A 1 268 ? 41.717 13.398 39.126 1.00 34.56 268 VAL A O 1
ATOM 1998 N N . ARG A 1 269 ? 40.289 13.501 37.361 1.00 33.90 269 ARG A N 1
ATOM 1999 C CA . ARG A 1 269 ? 40.699 14.828 36.912 1.00 35.73 269 ARG A CA 1
ATOM 2000 C C . ARG A 1 269 ? 39.584 15.795 37.273 1.00 39.19 269 ARG A C 1
ATOM 2001 O O . ARG A 1 269 ? 38.409 15.437 37.233 1.00 41.31 269 ARG A O 1
ATOM 2009 N N . THR A 1 270 ? 39.958 17.011 37.637 1.00 45.14 270 THR A N 1
ATOM 2010 C CA . THR A 1 270 ? 38.996 18.027 38.030 1.00 50.29 270 THR A CA 1
ATOM 2011 C C . THR A 1 270 ? 38.968 19.200 37.035 1.00 53.10 270 THR A C 1
ATOM 2012 O O . THR A 1 270 ? 37.887 19.804 36.844 1.00 56.42 270 THR A O 1
#

InterPro domains:
  IPR001223 Glycoside hydrolase family 18, catalytic domain [PF00704] (82-276)
  IPR001223 Glycoside hydrolase family 18, catalytic domain [PS51910] (51-307)
  IPR001579 Glycosyl hydrolase family 18, active site [PS01095] (166-174)
  IPR016289 Endo-beta-N-acetylglucosaminidase [PIRSF001103] (1-312)
  IPR017853 Glycoside hydrolase superfamily [SSF51445] (46-286)
  IPR054861 Endo-beta-N-acetylglucosaminidase H [NF045482] (47-310)

Foldseek 3Di:
DDFFAEEEEAAQVAFAQCQQQQKAFPPPRARLHAEYEHPAWEFAADLVVRATAIGHDPRRVVLLVVCVPRPVVCVVSRHAYEHEYEAALRADFQQFQPDLVSLLVRLVVRLVSCVSSVHQYYEYEHDNNNHCHSNTHDGDQCRNVSNLVNNCVSPVRGAYEYECDDDSNPNQDDDHDGCLVSHQAYEHPDALDFAWRPGPDDLLRYERYEHEQPPHDLQSLLVSLLVSVVVPHRYHYYYHDHPDPSQSSSQSNCCRGPVGGMDGD

CATH classification: 3.20.20.80

Radius of gyration: 17.99 Å; Cα contacts (8 Å, |Δi|>4): 652; chains: 1; bounding box: 51×42×32 Å